Protein AF-0000000080270965 (afdb_homodimer)

Nearest PDB structures (foldseek):
  6bhw-assembly2_H  TM=9.320E-01  e=2.238E-10  Bacillus subtilis subsp. subtilis str. 168
  3a5u-assembly1_A-2  TM=8.706E-01  e=1.092E-09  Mycolicibacterium smegmatis MC2 155
  3afp-assembly1_B-2  TM=8.716E-01  e=1.886E-09  Mycobacterium leprae TN
  3afp-assembly1_A-2  TM=8.438E-01  e=2.766E-09  Mycobacterium leprae TN
  4dam-assembly3_L  TM=7.755E-01  e=2.413E-05  Streptomyces coelicolor

pLDDT: mean 77.51, std 28.4, range [23.55, 98.88]

Organism: NCBI:txid1552

InterPro domains:
  IPR000424 Primosome PriB/single-strand DNA-binding [PF00436] (1-101)
  IPR000424 Primosome PriB/single-strand DNA-binding [PS50935] (1-102)
  IPR000424 Primosome PriB/single-strand DNA-binding [cd04496] (4-101)
  IPR011344 Single-stranded DNA-binding protein [MF_00984] (1-105)
  IPR011344 Single-stranded DNA-binding protein [PIRSF002070] (1-113)
  IPR011344 Single-stranded DNA-binding protein [PTHR10302] (1-109)
  IPR011344 Single-stranded DNA-binding protein [TIGR00621] (1-119)
  IPR012340 Nucleic acid-binding, OB-fold [G3DSA:2.40.50.140] (1-117)
  IPR012340 Nucleic acid-binding, OB-fold [SSF50249] (1-141)

Structure (mmCIF, N/CA/C/O backbone):
data_AF-0000000080270965-model_v1
#
loop_
_entity.id
_entity.type
_entity.pdbx_description
1 polymer 'Single-stranded DNA-binding protein'
#
loop_
_atom_site.group_PDB
_atom_site.id
_atom_site.type_symbol
_atom_site.label_atom_id
_atom_site.label_alt_id
_atom_site.label_comp_id
_atom_site.label_asym_id
_atom_site.label_entity_id
_atom_site.label_seq_id
_atom_site.pdbx_PDB_ins_code
_atom_site.Cartn_x
_atom_site.Cartn_y
_atom_site.Cartn_z
_atom_site.occupancy
_atom_site.B_iso_or_equiv
_atom_site.auth_seq_id
_atom_site.auth_comp_id
_atom_site.auth_asym_id
_atom_site.auth_atom_id
_atom_site.pdbx_PDB_model_num
ATOM 1 N N . MET A 1 1 ? -7.953 -9.461 5.918 1 95.5 1 MET A N 1
ATOM 2 C CA . MET A 1 1 ? -6.91 -8.742 6.652 1 95.5 1 MET A CA 1
ATOM 3 C C . MET A 1 1 ? -6.215 -7.727 5.754 1 95.5 1 MET A C 1
ATOM 5 O O . MET A 1 1 ? -5.746 -8.07 4.668 1 95.5 1 MET A O 1
ATOM 9 N N . ASN A 1 2 ? -6.148 -6.504 6.137 1 98.25 2 ASN A N 1
ATOM 10 C CA . ASN A 1 2 ? -5.496 -5.359 5.5 1 98.25 2 ASN A CA 1
ATOM 11 C C . ASN A 1 2 ? -4.961 -4.375 6.535 1 98.25 2 ASN A C 1
ATOM 13 O O . ASN A 1 2 ? -5.715 -3.562 7.074 1 98.25 2 ASN A O 1
ATOM 17 N N . LYS A 1 3 ? -3.639 -4.492 6.746 1 98.56 3 LYS A N 1
ATOM 18 C CA . LYS A 1 3 ? -3.012 -3.617 7.734 1 98.56 3 LYS A CA 1
ATOM 19 C C . LYS A 1 3 ? -1.696 -3.049 7.211 1 98.56 3 LYS A C 1
ATOM 21 O O . LYS A 1 3 ? -0.93 -3.754 6.551 1 98.56 3 LYS A O 1
ATOM 26 N N . VAL A 1 4 ? -1.498 -1.778 7.551 1 98.81 4 VAL A N 1
ATOM 27 C CA . VAL A 1 4 ? -0.241 -1.128 7.195 1 98.81 4 VAL A CA 1
ATOM 28 C C . VAL A 1 4 ? 0.22 -0.234 8.344 1 98.81 4 VAL A C 1
ATOM 30 O O . VAL A 1 4 ? -0.598 0.412 9.008 1 98.81 4 VAL A O 1
ATOM 33 N N . ALA A 1 5 ? 1.474 -0.211 8.586 1 98.88 5 ALA A N 1
ATOM 34 C CA . ALA A 1 5 ? 2.135 0.669 9.547 1 98.88 5 ALA A CA 1
ATOM 35 C C . ALA A 1 5 ? 3.344 1.357 8.922 1 98.88 5 ALA A C 1
ATOM 37 O O . ALA A 1 5 ? 4.262 0.692 8.438 1 98.88 5 ALA A O 1
ATOM 38 N N . LEU A 1 6 ? 3.311 2.65 8.977 1 98.81 6 LEU A N 1
ATOM 39 C CA . LEU A 1 6 ? 4.34 3.432 8.297 1 98.81 6 LEU A CA 1
ATOM 40 C C . LEU A 1 6 ? 4.871 4.535 9.203 1 98.81 6 LEU A C 1
ATOM 42 O O . LEU A 1 6 ? 4.125 5.102 10.008 1 98.81 6 LEU A O 1
ATOM 46 N N . VAL A 1 7 ? 6.098 4.816 9.047 1 98.75 7 VAL A N 1
ATOM 47 C CA . VAL A 1 7 ? 6.699 6.039 9.578 1 98.75 7 VAL A CA 1
ATOM 48 C C . VAL A 1 7 ? 7.406 6.793 8.453 1 98.75 7 VAL A C 1
ATOM 50 O O . VAL A 1 7 ? 8.188 6.207 7.699 1 98.75 7 VAL A O 1
ATOM 53 N N . GLY A 1 8 ? 7.082 8.008 8.289 1 98.62 8 GLY A N 1
ATOM 54 C CA . GLY A 1 8 ? 7.684 8.836 7.254 1 98.62 8 GLY A CA 1
ATOM 55 C C . GLY A 1 8 ? 7.547 10.328 7.527 1 98.62 8 GLY A C 1
ATOM 56 O O . GLY A 1 8 ? 7.121 10.727 8.617 1 98.62 8 GLY A O 1
ATOM 57 N N . ARG A 1 9 ? 7.984 11.109 6.586 1 98.31 9 ARG A N 1
ATOM 58 C CA . ARG A 1 9 ? 7.918 12.562 6.691 1 98.31 9 ARG A CA 1
ATOM 59 C C . ARG A 1 9 ? 7.023 13.148 5.605 1 98.31 9 ARG A C 1
ATOM 61 O O . ARG A 1 9 ? 7.074 12.719 4.449 1 98.31 9 ARG A O 1
ATOM 68 N N . LEU A 1 10 ? 6.281 14.141 6.02 1 98.69 10 LEU A N 1
ATOM 69 C CA . LEU A 1 10 ? 5.43 14.812 5.039 1 98.69 10 LEU A CA 1
ATOM 70 C C . LEU A 1 10 ? 6.266 15.484 3.961 1 98.69 10 LEU A C 1
ATOM 72 O O . LEU A 1 10 ? 7.25 16.172 4.266 1 98.69 10 LEU A O 1
ATOM 76 N N . THR A 1 11 ? 5.875 15.336 2.699 1 98.62 11 THR A N 1
ATOM 77 C CA . THR A 1 11 ? 6.609 15.93 1.59 1 98.62 11 THR A CA 1
ATOM 78 C C . THR A 1 11 ? 6.125 17.344 1.318 1 98.62 11 THR A C 1
ATOM 80 O O . THR A 1 11 ? 6.801 18.125 0.641 1 98.62 11 THR A O 1
ATOM 83 N N . LYS A 1 12 ? 4.969 17.688 1.729 1 98.62 12 LYS A N 1
ATOM 84 C CA . LYS A 1 12 ? 4.312 18.984 1.643 1 98.62 12 LYS A CA 1
ATOM 85 C C . LYS A 1 12 ? 3.383 19.219 2.83 1 98.62 12 LYS A C 1
ATOM 87 O O . LYS A 1 12 ? 3.125 18.297 3.607 1 98.62 12 LYS A O 1
ATOM 92 N N . ASP A 1 13 ? 3.014 20.422 2.873 1 98.75 13 ASP A N 1
ATOM 93 C CA . ASP A 1 13 ? 2.016 20.703 3.9 1 98.75 13 ASP A CA 1
ATOM 94 C C . ASP A 1 13 ? 0.729 19.922 3.645 1 98.75 13 ASP A C 1
ATOM 96 O O . ASP A 1 13 ? 0.302 19.781 2.498 1 98.75 13 ASP A O 1
ATOM 100 N N . PRO A 1 14 ? 0.079 19.5 4.734 1 98.75 14 PRO A N 1
ATOM 101 C CA . PRO A 1 14 ? -1.169 18.766 4.562 1 98.75 14 PRO A CA 1
ATOM 102 C C . PRO A 1 14 ? -2.32 19.641 4.074 1 98.75 14 PRO A C 1
ATOM 104 O O . PRO A 1 14 ? -2.346 20.844 4.355 1 98.75 14 PRO A O 1
ATOM 107 N N . GLU A 1 15 ? -3.213 19 3.371 1 98.81 15 GLU A N 1
ATOM 108 C CA . GLU A 1 15 ? -4.371 19.703 2.83 1 98.81 15 GLU A CA 1
ATOM 109 C C . GLU A 1 15 ? -5.656 19.266 3.523 1 98.81 15 GLU A C 1
ATOM 111 O O . GLU A 1 15 ? -6.043 18.094 3.453 1 98.81 15 GLU A O 1
ATOM 116 N N . LEU A 1 16 ? -6.32 20.266 4.098 1 98.62 16 LEU A N 1
ATOM 117 C CA . LEU A 1 16 ? -7.57 20 4.797 1 98.62 16 LEU A CA 1
ATOM 118 C C . LEU A 1 16 ? -8.766 20.453 3.971 1 98.62 16 LEU A C 1
ATOM 120 O O . LEU A 1 16 ? -8.766 21.562 3.424 1 98.62 16 LEU A O 1
ATOM 124 N N . ARG A 1 17 ? -9.672 19.578 3.848 1 98.25 17 ARG A N 1
ATOM 125 C CA . ARG A 1 17 ? -10.945 19.906 3.211 1 98.25 17 ARG A CA 1
ATOM 126 C C . ARG A 1 17 ? -12.117 19.359 4.023 1 98.25 17 ARG A C 1
ATOM 128 O O . ARG A 1 17 ? -11.92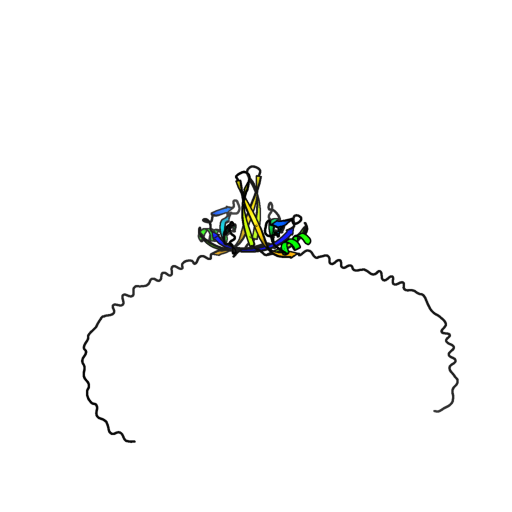2 18.562 4.949 1 98.25 17 ARG A O 1
ATOM 135 N N . PHE A 1 18 ? -13.273 19.906 3.672 1 97 18 PHE A N 1
ATOM 136 C CA . PHE A 1 18 ? -14.492 19.406 4.297 1 97 18 PHE A CA 1
ATOM 137 C C . PHE A 1 18 ? -15.445 18.828 3.254 1 97 18 PHE A C 1
ATOM 139 O O . PHE A 1 18 ? -15.75 19.5 2.258 1 97 18 PHE A O 1
ATOM 146 N N . ALA A 1 19 ? -15.773 17.547 3.4 1 93.81 19 ALA A N 1
ATOM 147 C CA . ALA A 1 19 ? -16.672 16.891 2.455 1 93.81 19 ALA A CA 1
ATOM 148 C C . ALA A 1 19 ? -18.016 17.625 2.365 1 93.81 19 ALA A C 1
ATOM 150 O O . ALA A 1 19 ? -18.562 18.062 3.383 1 93.81 19 ALA A O 1
ATOM 151 N N . GLN A 1 20 ? -18.484 17.672 1.14 1 88.44 20 GLN A N 1
ATOM 152 C CA . GLN A 1 20 ? -19.75 18.344 0.907 1 88.44 20 GLN A CA 1
ATOM 153 C C . GLN A 1 20 ? -20.922 17.547 1.478 1 88.44 20 GLN A C 1
ATOM 155 O O . GLN A 1 20 ? -20.938 16.312 1.374 1 88.44 20 GLN A O 1
ATOM 160 N N . GLY A 1 21 ? -21.812 18.094 2.162 1 88.31 21 GLY A N 1
ATOM 161 C CA . GLY A 1 21 ? -23.016 17.453 2.67 1 88.31 21 GLY A CA 1
ATOM 162 C C . GLY A 1 21 ? -22.906 17.047 4.129 1 88.31 21 GLY A C 1
ATOM 163 O O . GLY A 1 21 ? -23.766 17.391 4.941 1 88.31 21 GLY A O 1
ATOM 164 N N . THR A 1 22 ? -21.766 16.312 4.43 1 89.06 22 THR A N 1
ATOM 165 C CA . THR A 1 22 ? -21.625 15.781 5.777 1 89.06 22 THR A CA 1
ATOM 166 C C . THR A 1 22 ? -20.812 16.734 6.656 1 89.06 22 THR A C 1
ATOM 168 O O . THR A 1 22 ? -20.891 16.656 7.887 1 89.06 22 THR A O 1
ATOM 171 N N . GLY A 1 23 ? -19.969 17.5 5.957 1 93.62 23 GLY A N 1
ATOM 172 C CA . GLY A 1 23 ? -19.094 18.375 6.719 1 93.62 23 GLY A CA 1
ATOM 173 C C . GLY A 1 23 ? -17.906 17.641 7.344 1 93.62 23 GLY A C 1
ATOM 174 O O . GLY A 1 23 ? -17.234 18.172 8.219 1 93.62 23 GLY A O 1
ATOM 175 N N . THR A 1 24 ? -17.719 16.453 6.945 1 96.81 24 THR A N 1
ATOM 176 C CA . THR A 1 24 ? -16.641 15.633 7.492 1 96.81 24 THR A CA 1
ATOM 177 C C . THR A 1 24 ? -15.289 16.172 7.059 1 96.81 24 THR A C 1
ATOM 179 O O . THR A 1 24 ? -15.078 16.469 5.879 1 96.81 24 THR A O 1
ATOM 182 N N . ALA A 1 25 ? -14.414 16.344 8.039 1 98.44 25 ALA A N 1
ATOM 183 C CA . ALA A 1 25 ? -13.062 16.812 7.734 1 98.44 25 ALA A CA 1
ATOM 184 C C . ALA A 1 25 ? -12.242 15.719 7.062 1 98.44 25 ALA A C 1
ATOM 186 O O . ALA A 1 25 ? -12.281 14.555 7.484 1 98.44 25 ALA A O 1
ATOM 187 N N . VAL A 1 26 ? -11.547 16.047 6.031 1 98.5 26 VAL A N 1
ATOM 188 C CA . VAL A 1 26 ? -10.641 15.148 5.316 1 98.5 26 VAL A CA 1
ATOM 189 C C . VAL A 1 26 ? -9.289 15.836 5.125 1 98.5 26 VAL A C 1
ATOM 191 O O . VAL A 1 26 ? -9.211 16.922 4.535 1 98.5 26 VAL A O 1
ATOM 194 N N . CYS A 1 27 ? -8.211 15.195 5.547 1 98.88 27 CYS A N 1
ATOM 195 C CA . CYS A 1 27 ? -6.859 15.719 5.363 1 98.88 27 CYS A CA 1
ATOM 196 C C . CYS A 1 27 ? -6.023 14.781 4.5 1 98.88 27 CYS A C 1
ATOM 198 O O . CYS A 1 27 ? -5.969 13.578 4.754 1 98.88 27 CYS A O 1
ATOM 200 N N . LYS A 1 28 ? -5.434 15.266 3.49 1 98.88 28 LYS A N 1
ATOM 201 C CA . LYS A 1 28 ? -4.594 14.477 2.594 1 98.88 28 LYS A CA 1
ATOM 202 C C . LYS A 1 28 ? -3.158 14.992 2.588 1 98.88 28 LYS A C 1
ATOM 204 O O . LYS A 1 28 ? -2.93 16.203 2.615 1 98.88 28 LYS A O 1
ATOM 209 N N . PHE A 1 29 ? -2.227 14.07 2.537 1 98.81 29 PHE A N 1
ATOM 210 C CA . PHE A 1 29 ? -0.807 14.383 2.418 1 98.81 29 PHE A CA 1
ATOM 211 C C . PHE A 1 29 ? -0.026 13.172 1.925 1 98.81 29 PHE A C 1
ATOM 213 O O . PHE A 1 29 ? -0.568 12.07 1.848 1 98.81 29 PHE A O 1
ATOM 220 N N . THR A 1 30 ? 1.172 13.445 1.562 1 98.81 30 THR A N 1
ATOM 221 C CA . THR A 1 30 ? 2.08 12.391 1.123 1 98.81 30 THR A CA 1
ATOM 222 C C . THR A 1 30 ? 3.273 12.273 2.068 1 98.81 30 THR A C 1
ATOM 224 O O . THR A 1 30 ? 3.832 13.289 2.496 1 98.81 30 THR A O 1
ATOM 227 N N . ILE A 1 31 ? 3.613 11.117 2.391 1 98.75 31 ILE A N 1
ATOM 228 C CA . ILE A 1 31 ? 4.793 10.922 3.229 1 98.75 31 ILE A CA 1
ATOM 229 C C . ILE A 1 31 ? 5.883 10.211 2.432 1 98.75 31 ILE A C 1
ATOM 231 O O . ILE A 1 31 ? 5.586 9.367 1.58 1 98.75 31 ILE A O 1
ATOM 235 N N . ALA A 1 32 ? 7.062 10.594 2.748 1 98.56 32 ALA A N 1
ATOM 236 C CA . ALA A 1 32 ? 8.25 9.875 2.305 1 98.56 32 ALA A CA 1
ATOM 237 C C . ALA A 1 32 ? 8.672 8.828 3.334 1 98.56 32 ALA A C 1
ATOM 239 O O . ALA A 1 32 ? 9.039 9.164 4.461 1 98.56 32 ALA A O 1
ATOM 240 N N . VAL A 1 33 ? 8.609 7.574 2.986 1 98.31 33 VAL A N 1
ATOM 241 C CA . VAL A 1 33 ? 9.008 6.473 3.852 1 98.31 33 VAL A CA 1
ATOM 242 C C . VAL A 1 33 ? 10.328 5.887 3.363 1 98.31 33 VAL A C 1
ATOM 244 O O . VAL A 1 33 ? 10.391 5.301 2.277 1 98.31 33 VAL A O 1
ATOM 247 N N . ASN A 1 34 ? 11.297 5.977 4.195 1 95.88 34 ASN A N 1
ATOM 248 C CA . ASN A 1 34 ? 12.625 5.523 3.793 1 95.88 34 ASN A CA 1
ATOM 249 C C . ASN A 1 34 ? 12.68 4.004 3.664 1 95.88 34 ASN A C 1
ATOM 251 O O . ASN A 1 34 ? 12.102 3.283 4.48 1 95.88 34 ASN A O 1
ATOM 255 N N . ARG A 1 35 ? 13.445 3.6 2.637 1 92.44 35 ARG A N 1
ATOM 256 C CA . ARG A 1 35 ? 13.664 2.166 2.469 1 92.44 35 ARG A CA 1
ATOM 257 C C . ARG A 1 35 ? 14.859 1.695 3.285 1 92.44 35 ARG A C 1
ATOM 259 O O . ARG A 1 35 ? 15.859 2.412 3.408 1 92.44 35 ARG A O 1
ATOM 266 N N . ARG A 1 36 ? 14.695 0.493 3.748 1 83.94 36 ARG A N 1
ATOM 26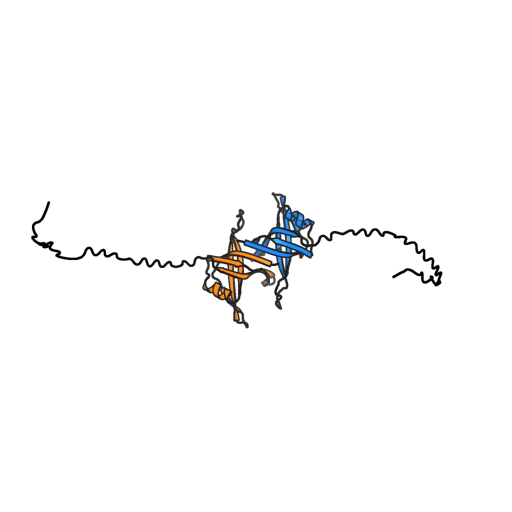7 C CA . ARG A 1 36 ? 15.773 -0.043 4.578 1 83.94 36 ARG A CA 1
ATOM 268 C C . ARG A 1 36 ? 17 -0.366 3.74 1 83.94 36 ARG A C 1
ATOM 270 O O . ARG A 1 36 ? 18.141 -0.167 4.188 1 83.94 36 ARG A O 1
ATOM 277 N N . PHE A 1 37 ? 16.781 -0.974 2.615 1 78.69 37 PHE A N 1
ATOM 278 C CA . PHE A 1 37 ? 17.891 -1.358 1.758 1 78.69 37 PHE A CA 1
ATOM 279 C C . PHE A 1 37 ? 17.953 -0.474 0.518 1 78.69 37 PHE A C 1
ATOM 281 O O . PHE A 1 37 ? 16.953 -0.334 -0.198 1 78.69 37 PHE A O 1
ATOM 288 N N . LYS A 1 38 ? 19 0.34 0.485 1 72.62 38 LYS A N 1
ATOM 289 C CA . LYS A 1 38 ? 19.234 1.207 -0.667 1 72.62 38 LYS A CA 1
ATOM 290 C C . LYS A 1 38 ? 19.938 0.454 -1.793 1 72.62 38 LYS A C 1
ATOM 292 O O . LYS A 1 38 ? 20.906 -0.265 -1.553 1 72.62 38 LYS A O 1
ATOM 297 N N . LYS A 1 39 ? 19.141 0.19 -2.775 1 72.19 39 LYS A N 1
ATOM 298 C CA . LYS A 1 39 ? 19.781 -0.404 -3.943 1 72.1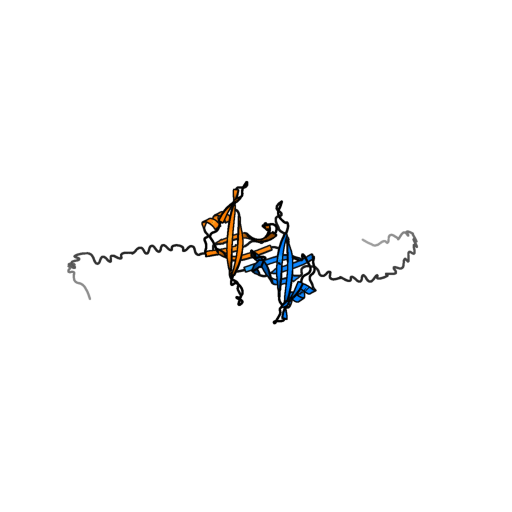9 39 LYS A CA 1
ATOM 299 C C . LYS A 1 39 ? 20.156 0.664 -4.969 1 72.19 39 LYS A C 1
ATOM 301 O O . LYS A 1 39 ? 19.469 1.672 -5.105 1 72.19 39 LYS A O 1
ATOM 306 N N . GLU A 1 40 ? 21.312 0.422 -5.523 1 74 40 GLU A N 1
ATOM 307 C CA . GLU A 1 40 ? 21.75 1.36 -6.551 1 74 40 GLU A CA 1
ATOM 308 C C . GLU A 1 40 ? 20.703 1.523 -7.645 1 74 40 GLU A C 1
ATOM 310 O O . GLU A 1 40 ? 20.125 0.54 -8.102 1 74 40 GLU A O 1
ATOM 315 N N . GLY A 1 41 ? 20.312 2.713 -8.008 1 73.62 41 GLY A N 1
ATOM 316 C CA . GLY A 1 41 ? 19.406 2.99 -9.109 1 73.62 41 GLY A CA 1
ATOM 317 C C . GLY A 1 41 ? 17.938 3.033 -8.695 1 73.62 41 GLY A C 1
ATOM 318 O O . GLY A 1 41 ? 17.062 3.301 -9.516 1 73.62 41 GLY A O 1
ATOM 319 N N . GLN A 1 42 ? 17.797 2.633 -7.387 1 77.25 42 GLN A N 1
ATOM 320 C CA . GLN A 1 42 ? 16.422 2.668 -6.902 1 77.25 42 GLN A CA 1
ATOM 321 C C . GLN A 1 42 ? 16.188 3.854 -5.969 1 77.25 42 GLN A C 1
ATOM 323 O O . GLN A 1 42 ? 17.141 4.359 -5.363 1 77.25 42 GLN A O 1
ATOM 328 N N . PRO A 1 43 ? 15 4.258 -6.02 1 80.94 43 PRO A N 1
ATOM 329 C CA . PRO A 1 43 ? 14.703 5.359 -5.102 1 80.94 43 PRO A CA 1
ATOM 330 C C . PRO A 1 43 ? 14.992 5.004 -3.643 1 80.94 43 PRO A C 1
ATOM 332 O O . PRO A 1 43 ? 14.875 3.84 -3.252 1 80.94 43 PRO A O 1
ATOM 335 N N . ASP A 1 44 ? 15.297 6.062 -2.873 1 90.31 44 ASP A N 1
ATOM 336 C CA . ASP A 1 44 ? 15.648 5.883 -1.469 1 90.31 44 ASP A CA 1
ATOM 337 C C . ASP A 1 44 ? 14.406 5.898 -0.58 1 90.31 44 ASP A C 1
ATOM 339 O O . ASP A 1 44 ? 14.477 5.527 0.593 1 90.31 44 ASP A O 1
ATOM 343 N N . ALA A 1 45 ? 13.266 6.34 -1.115 1 95.94 45 ALA A N 1
ATOM 344 C CA . ALA A 1 45 ? 12.039 6.449 -0.332 1 95.94 45 ALA A CA 1
ATOM 345 C C . ALA A 1 45 ? 10.82 6.105 -1.178 1 95.94 45 ALA A C 1
ATOM 347 O O . ALA A 1 45 ? 10.844 6.234 -2.404 1 95.94 45 ALA A O 1
ATOM 348 N N . ASP A 1 46 ? 9.852 5.625 -0.476 1 96.94 46 ASP A N 1
ATOM 349 C CA . ASP A 1 46 ? 8.539 5.449 -1.094 1 96.94 46 ASP A CA 1
ATOM 350 C C . ASP A 1 46 ? 7.598 6.586 -0.705 1 96.94 46 ASP A C 1
ATOM 352 O O . ASP A 1 46 ? 7.473 6.922 0.475 1 96.94 46 ASP A O 1
ATOM 356 N N . PHE A 1 47 ? 6.945 7.121 -1.695 1 97.38 47 PHE A N 1
ATOM 357 C CA . PHE A 1 47 ? 6.016 8.227 -1.476 1 97.38 47 PHE A CA 1
ATOM 358 C C . PHE A 1 47 ? 4.574 7.727 -1.476 1 97.38 47 PHE A C 1
ATOM 360 O O . PHE A 1 47 ? 4.062 7.285 -2.508 1 97.38 47 PHE A O 1
ATOM 367 N N . LEU A 1 48 ? 3.975 7.906 -0.348 1 98.5 48 LEU A N 1
ATOM 368 C CA . LEU A 1 48 ? 2.666 7.285 -0.159 1 98.5 48 LEU A CA 1
ATOM 369 C C . LEU A 1 48 ? 1.625 8.328 0.239 1 98.5 48 LEU A C 1
ATOM 371 O O . LEU A 1 48 ? 1.767 8.992 1.268 1 98.5 48 LEU A O 1
ATOM 375 N N . PRO A 1 49 ? 0.575 8.469 -0.577 1 98.69 49 PRO A N 1
ATOM 376 C CA . PRO A 1 49 ? -0.536 9.336 -0.177 1 98.69 49 PRO A CA 1
ATOM 377 C C . PRO A 1 49 ? -1.316 8.781 1.013 1 98.69 49 PRO A C 1
ATOM 379 O O . PRO A 1 49 ? -1.608 7.586 1.061 1 98.69 49 PRO A O 1
ATOM 382 N N . VAL A 1 50 ? -1.646 9.641 1.9 1 98.88 50 VAL A N 1
ATOM 383 C CA . VAL A 1 50 ? -2.391 9.273 3.1 1 98.88 50 VAL A CA 1
ATOM 384 C C . VAL A 1 50 ? -3.652 10.125 3.209 1 98.88 50 VAL A C 1
ATOM 386 O O . VAL A 1 50 ? -3.617 11.336 2.957 1 98.88 50 VAL A O 1
ATOM 389 N N . THR A 1 51 ? -4.738 9.516 3.582 1 98.62 51 THR A N 1
ATOM 390 C CA . THR A 1 51 ? -5.988 10.219 3.865 1 98.62 51 THR A CA 1
ATOM 391 C C . THR A 1 51 ? -6.414 10 5.316 1 98.62 51 THR A C 1
ATOM 393 O O . THR A 1 51 ? -6.457 8.859 5.793 1 98.62 51 THR A O 1
ATOM 396 N N . VAL A 1 52 ? -6.703 11.047 5.969 1 98.75 52 VAL A N 1
ATOM 397 C CA . VAL A 1 52 ? -7.148 11.047 7.359 1 98.75 52 VAL A CA 1
ATOM 398 C C . VAL A 1 52 ? -8.516 11.711 7.469 1 98.75 52 VAL A C 1
ATOM 400 O O . VAL A 1 52 ? -8.766 12.734 6.828 1 98.75 52 VAL A O 1
ATOM 403 N N . PHE A 1 53 ? -9.344 11.148 8.359 1 97.88 53 PHE A N 1
ATOM 404 C CA . PHE A 1 53 ? -10.703 11.672 8.453 1 97.88 53 PHE A CA 1
ATOM 405 C C . PHE A 1 53 ? -10.977 12.219 9.852 1 97.88 53 PHE A C 1
ATOM 407 O O . PHE A 1 53 ? -10.234 11.93 10.789 1 97.88 53 PHE A O 1
ATOM 414 N N . ASN A 1 54 ? -11.992 13.039 9.906 1 97.62 54 ASN A N 1
ATOM 415 C CA . ASN A 1 54 ? -12.617 13.469 11.148 1 97.62 54 ASN A CA 1
ATOM 416 C C . ASN A 1 54 ? -11.648 14.266 12.016 1 97.62 54 ASN A C 1
ATOM 418 O O . ASN A 1 54 ? -10.875 15.078 11.508 1 97.62 54 ASN A O 1
ATOM 422 N N . LYS A 1 55 ? -11.766 14.18 13.273 1 97.81 55 LYS A N 1
ATOM 423 C CA . LYS A 1 55 ? -10.992 15 14.211 1 97.81 55 LYS A CA 1
ATOM 424 C C . LYS A 1 55 ? -9.5 14.844 13.969 1 97.81 55 LYS A C 1
ATOM 426 O O . LYS A 1 55 ? -8.742 15.812 14.086 1 97.81 55 LYS A O 1
ATOM 431 N N . GLN A 1 56 ? -9.094 13.719 13.695 1 98.25 56 GLN A N 1
ATOM 432 C CA . GLN A 1 56 ? -7.68 13.477 13.43 1 98.25 56 GLN A CA 1
ATOM 433 C C . GLN A 1 56 ? -7.215 14.242 12.195 1 98.25 56 GLN A C 1
ATOM 435 O O . GLN A 1 56 ? -6.059 14.664 12.117 1 98.25 56 GLN A O 1
ATOM 440 N N . ALA A 1 57 ? -8.133 14.328 11.234 1 98.81 57 ALA A N 1
ATOM 441 C CA . ALA A 1 57 ? -7.816 15.117 10.047 1 98.81 57 ALA A CA 1
ATOM 442 C C . ALA A 1 57 ? -7.508 16.562 10.422 1 98.81 57 ALA A C 1
ATOM 444 O O . ALA A 1 57 ? -6.512 17.141 9.961 1 98.81 57 ALA A O 1
ATOM 445 N N . GLU A 1 58 ? -8.305 17.094 11.203 1 98.56 58 GLU A N 1
ATOM 446 C CA . GLU A 1 58 ? -8.109 18.469 11.664 1 98.56 58 GLU A CA 1
ATOM 447 C C . GLU A 1 58 ? -6.812 18.609 12.461 1 98.56 58 GLU A C 1
ATOM 449 O O . GLU A 1 58 ? -6.051 19.562 12.25 1 98.56 58 GLU A O 1
ATOM 454 N N . ALA A 1 59 ? -6.652 17.734 13.359 1 98 59 ALA A N 1
ATOM 455 C CA . ALA A 1 59 ? -5.438 17.75 14.172 1 98 59 ALA A CA 1
ATOM 456 C C . ALA A 1 59 ? -4.191 17.672 13.289 1 98 59 ALA A C 1
ATOM 458 O O . ALA A 1 59 ? -3.23 18.406 13.508 1 98 59 ALA A O 1
ATOM 459 N N . THR A 1 60 ? -4.211 16.781 12.344 1 98.38 60 THR A N 1
ATOM 460 C CA . THR A 1 60 ? -3.07 16.609 11.453 1 98.38 60 THR A CA 1
ATOM 461 C C . THR A 1 60 ? -2.77 17.906 10.703 1 98.38 60 THR A C 1
ATOM 463 O O . THR A 1 60 ? -1.616 18.344 10.633 1 98.38 60 THR A O 1
ATOM 466 N N . ALA A 1 61 ? -3.773 18.484 10.18 1 98.25 61 ALA A N 1
ATOM 467 C CA . ALA A 1 61 ? -3.609 19.719 9.438 1 98.25 61 ALA A CA 1
ATOM 468 C C . ALA A 1 61 ? -3.08 20.844 10.336 1 98.25 61 ALA A C 1
ATOM 470 O O . ALA A 1 61 ? -2.332 21.703 9.883 1 98.25 61 ALA A O 1
ATOM 471 N N . ASN A 1 62 ? -3.404 20.812 11.562 1 97.31 62 ASN A N 1
ATOM 472 C CA . ASN A 1 62 ? -3.047 21.875 12.492 1 97.31 62 ASN A CA 1
ATOM 473 C C . ASN A 1 62 ? -1.625 21.703 13.023 1 97.31 62 ASN A C 1
ATOM 475 O O . ASN A 1 62 ? -0.928 22.688 13.273 1 97.31 62 ASN A O 1
ATOM 479 N N . TYR A 1 63 ? -1.258 20.484 13.102 1 96.69 63 TYR A N 1
ATOM 480 C CA . TYR A 1 63 ? -0.035 20.266 13.867 1 96.69 63 TYR A CA 1
ATOM 481 C C . TYR A 1 63 ? 1.107 19.828 12.961 1 96.69 63 TYR A C 1
ATOM 483 O O . TYR A 1 63 ? 2.273 19.875 13.359 1 96.69 63 TYR A O 1
ATOM 491 N N . MET A 1 64 ? 0.788 19.359 11.797 1 97.56 64 MET A N 1
ATOM 492 C CA . MET A 1 64 ? 1.838 18.844 10.93 1 97.56 64 MET A CA 1
ATOM 493 C C . MET A 1 64 ? 2.135 19.812 9.789 1 97.56 64 MET A C 1
ATOM 495 O O . MET A 1 64 ? 1.264 20.594 9.383 1 97.56 64 MET A O 1
ATOM 499 N N . ARG A 1 65 ? 3.354 19.781 9.398 1 98 65 ARG A N 1
ATOM 500 C CA . ARG A 1 65 ? 3.844 20.562 8.273 1 98 65 ARG A CA 1
ATOM 501 C C . ARG A 1 65 ? 4.828 19.766 7.426 1 98 65 ARG A C 1
ATOM 503 O O . ARG A 1 65 ? 5.266 18.688 7.832 1 98 65 ARG A O 1
ATOM 510 N N . LYS A 1 66 ? 5.113 20.344 6.273 1 98.25 66 LYS A N 1
ATOM 511 C CA . LYS A 1 66 ? 6.172 19.734 5.473 1 98.25 66 LYS A CA 1
ATOM 512 C C . LYS A 1 66 ? 7.383 19.391 6.336 1 98.25 66 LYS A C 1
ATOM 514 O O . LYS A 1 66 ? 7.82 20.203 7.152 1 98.25 66 LYS A O 1
ATOM 519 N N . GLY A 1 67 ? 7.789 18.156 6.121 1 97.88 67 GLY A N 1
ATOM 520 C CA . GLY A 1 67 ? 8.992 17.766 6.84 1 97.88 67 GLY A CA 1
ATOM 521 C C . GLY A 1 67 ? 8.695 17.109 8.172 1 97.88 67 GLY A C 1
ATOM 522 O O . GLY A 1 67 ? 9.578 16.469 8.766 1 97.88 67 GLY A O 1
ATOM 523 N N . SER A 1 68 ? 7.469 17.281 8.727 1 97.62 68 SER A N 1
ATOM 524 C CA . SER A 1 68 ? 7.102 16.656 9.992 1 97.62 68 SER A CA 1
ATOM 525 C C . SER A 1 68 ? 7.148 15.133 9.891 1 97.62 68 SER A C 1
ATOM 527 O O . SER A 1 68 ? 6.746 14.562 8.875 1 97.62 68 SER A O 1
ATOM 529 N N . GLN A 1 69 ? 7.633 14.516 10.984 1 98.44 69 GLN A N 1
ATOM 530 C CA . GLN A 1 69 ? 7.625 13.055 11.055 1 98.44 69 GLN A CA 1
ATOM 531 C C . GLN A 1 69 ? 6.305 12.539 11.617 1 98.44 69 GLN A C 1
ATOM 533 O O . GLN A 1 69 ? 5.773 13.094 12.578 1 98.44 69 GLN A O 1
ATOM 538 N N . VAL A 1 70 ? 5.828 11.469 11.055 1 98.62 70 VAL A N 1
ATOM 539 C CA . VAL A 1 70 ? 4.527 10.953 11.461 1 98.62 70 VAL A CA 1
ATOM 540 C C . VAL A 1 70 ? 4.547 9.422 11.43 1 98.62 70 VAL A C 1
ATOM 542 O O . VAL A 1 70 ? 5.215 8.82 10.594 1 98.62 70 VAL A O 1
ATOM 545 N N . ALA A 1 71 ? 3.863 8.844 12.352 1 98.88 71 ALA A N 1
ATOM 546 C CA . ALA A 1 71 ? 3.551 7.418 12.336 1 98.88 71 ALA A CA 1
ATOM 547 C C . ALA A 1 71 ? 2.09 7.18 11.969 1 98.88 71 ALA A C 1
ATOM 549 O O . ALA A 1 71 ? 1.189 7.797 12.547 1 98.88 71 ALA A O 1
ATOM 550 N N . ILE A 1 72 ? 1.855 6.309 11.016 1 98.81 72 ILE A N 1
ATOM 551 C CA . ILE A 1 72 ? 0.512 6.043 10.508 1 98.81 72 ILE A CA 1
ATOM 552 C C . ILE A 1 72 ? 0.204 4.551 10.633 1 98.81 72 ILE A C 1
ATOM 554 O O . ILE A 1 72 ? 1.02 3.711 10.25 1 98.81 72 ILE A O 1
ATOM 558 N N . ALA A 1 73 ? -0.864 4.219 11.203 1 98.88 73 ALA A N 1
ATOM 559 C CA . ALA A 1 73 ? -1.473 2.893 11.125 1 98.88 73 ALA A CA 1
ATOM 560 C C . ALA A 1 73 ? -2.818 2.947 10.406 1 98.88 73 ALA A C 1
ATOM 562 O O . ALA A 1 73 ? -3.637 3.832 10.68 1 98.88 73 ALA A O 1
ATOM 563 N N . GLY A 1 74 ? -3.074 2.02 9.469 1 98.62 74 GLY A N 1
ATOM 564 C CA . GLY A 1 74 ? -4.332 2.045 8.734 1 98.62 74 GLY A CA 1
ATOM 565 C C . GLY A 1 74 ? -4.453 0.918 7.727 1 98.62 74 GLY A C 1
ATOM 566 O O . GLY A 1 74 ? -4.062 -0.217 8.008 1 98.62 74 GLY A O 1
ATOM 567 N N . THR A 1 75 ? -5.109 1.173 6.594 1 97.88 75 THR A N 1
ATOM 568 C CA . THR A 1 75 ? -5.375 0.198 5.539 1 97.88 75 THR A CA 1
ATOM 569 C C . THR A 1 75 ? -4.945 0.741 4.18 1 97.88 75 THR A C 1
ATOM 571 O O . THR A 1 75 ? -4.938 1.954 3.965 1 97.88 75 THR A O 1
ATOM 574 N N . ILE A 1 76 ? -4.504 -0.173 3.307 1 98.12 76 ILE A N 1
ATOM 575 C CA . ILE A 1 76 ? -4.18 0.193 1.932 1 98.12 76 ILE A CA 1
ATOM 576 C C . ILE A 1 76 ? -5.434 0.098 1.062 1 98.12 76 ILE A C 1
ATOM 578 O O . ILE A 1 76 ? -6.074 -0.953 1.004 1 98.12 76 ILE A O 1
ATOM 582 N N . GLN A 1 77 ? -5.766 1.127 0.437 1 96.38 77 GLN A N 1
ATOM 583 C CA . GLN A 1 77 ? -6.945 1.113 -0.421 1 96.38 77 GLN A CA 1
ATOM 584 C C . GLN A 1 77 ? -6.602 1.563 -1.838 1 96.38 77 GLN A C 1
ATOM 586 O O . GLN A 1 77 ? -5.789 2.471 -2.025 1 96.38 77 GLN A O 1
ATOM 591 N N . THR A 1 78 ? -7.23 0.915 -2.85 1 95.31 78 THR A N 1
ATOM 592 C CA . THR A 1 78 ? -7 1.261 -4.25 1 95.31 78 THR A CA 1
ATOM 593 C C . THR A 1 78 ? -8.273 1.824 -4.883 1 95.31 78 THR A C 1
ATOM 595 O O . THR A 1 78 ? -9.383 1.438 -4.512 1 95.31 78 THR A O 1
ATOM 598 N N . SER A 1 79 ? -8.133 2.809 -5.68 1 91.44 79 SER A N 1
ATOM 599 C CA . SER A 1 79 ? -9.188 3.381 -6.516 1 91.44 79 SER A CA 1
ATOM 600 C C . SER A 1 79 ? -8.68 3.641 -7.93 1 91.44 79 SER A C 1
ATOM 602 O O . SER A 1 79 ? -7.523 3.354 -8.25 1 91.44 79 SER A O 1
ATOM 604 N N . ASN A 1 80 ? -9.57 3.844 -8.828 1 89.44 80 ASN A N 1
ATOM 605 C CA . ASN A 1 80 ? -9.172 4.191 -10.188 1 89.44 80 ASN A CA 1
ATOM 606 C C . ASN A 1 80 ? -10.062 5.281 -10.773 1 89.44 80 ASN A C 1
ATOM 608 O O . ASN A 1 80 ? -11.172 5.516 -10.281 1 89.44 80 ASN A O 1
ATOM 612 N N . TYR A 1 81 ? -9.477 6.02 -11.68 1 87.5 81 TYR A N 1
ATOM 613 C CA . TYR A 1 81 ? -10.234 7.047 -12.391 1 87.5 81 TYR A CA 1
ATOM 614 C C . TYR A 1 81 ? -9.742 7.188 -13.828 1 87.5 81 TYR A C 1
ATOM 616 O O . TYR A 1 81 ? -8.641 6.73 -14.156 1 87.5 81 TYR A O 1
ATOM 624 N N . MET A 1 82 ? -10.594 7.734 -14.641 1 87.62 82 MET A N 1
ATOM 625 C CA . MET A 1 82 ? -10.273 7.918 -16.047 1 87.62 82 MET A CA 1
ATOM 626 C C . MET A 1 82 ? -9.594 9.266 -16.281 1 87.62 82 MET A C 1
ATOM 628 O O . MET A 1 82 ? -10.062 10.297 -15.797 1 87.62 82 MET A O 1
ATOM 632 N N . LYS A 1 83 ? -8.367 9.234 -16.891 1 80.88 83 LYS A N 1
ATOM 633 C CA . LYS A 1 83 ? -7.688 10.445 -17.344 1 80.88 83 LYS A CA 1
ATOM 634 C C . LYS A 1 83 ? -7.426 10.391 -18.859 1 80.88 83 LYS A C 1
ATOM 636 O O . LYS A 1 83 ? -6.609 9.594 -19.312 1 80.88 83 LYS A O 1
ATOM 641 N N . ASP A 1 84 ? -8 11.328 -19.672 1 84.06 84 ASP A N 1
ATOM 642 C CA . ASP A 1 84 ? -7.84 11.367 -21.125 1 84.06 84 ASP A CA 1
ATOM 643 C C .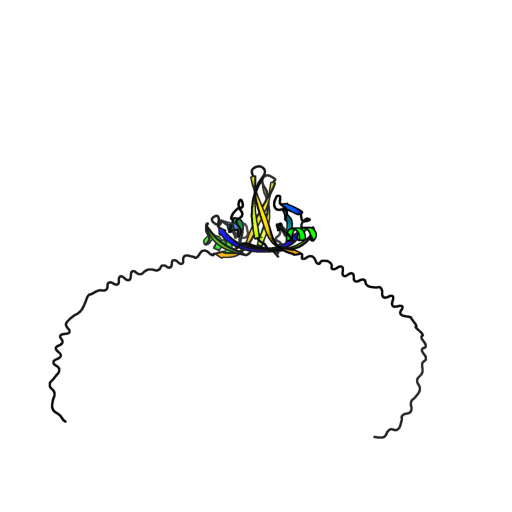 ASP A 1 84 ? -8.055 9.984 -21.75 1 84.06 84 ASP A C 1
ATOM 645 O O . ASP A 1 84 ? -7.234 9.523 -22.531 1 84.06 84 ASP A O 1
ATOM 649 N N . GLU A 1 85 ? -8.984 9.234 -21.141 1 84 85 GLU A N 1
ATOM 650 C CA . GLU A 1 85 ? -9.445 7.941 -21.625 1 84 85 GLU A CA 1
ATOM 651 C C . GLU A 1 85 ? -8.539 6.809 -21.156 1 84 85 GLU A C 1
ATOM 653 O O . GLU A 1 85 ? -8.531 5.727 -21.75 1 84 85 GLU A O 1
ATOM 658 N N . VAL A 1 86 ? -7.672 7.207 -20.391 1 84 86 VAL A N 1
ATOM 659 C CA . VAL A 1 86 ? -6.809 6.172 -19.828 1 84 86 VAL A CA 1
ATOM 660 C C . VAL A 1 86 ? -7.145 5.957 -18.359 1 84 86 VAL A C 1
ATOM 662 O O . VAL A 1 86 ? -7.27 6.918 -17.594 1 84 86 VAL A O 1
ATOM 665 N N . ARG A 1 87 ? -7.281 4.754 -17.969 1 87.12 87 ARG A N 1
ATOM 666 C CA . ARG A 1 87 ? -7.566 4.43 -16.578 1 87.12 87 ARG A CA 1
ATOM 667 C C . ARG A 1 87 ? -6.316 4.578 -15.719 1 87.12 87 ARG A C 1
ATOM 669 O O . ARG A 1 87 ? -5.258 4.039 -16.047 1 87.12 87 ARG A O 1
ATOM 676 N N . VAL A 1 88 ? -6.422 5.355 -14.664 1 86.69 88 VAL A N 1
ATOM 677 C CA . VAL A 1 88 ? -5.309 5.551 -13.742 1 86.69 88 VAL A CA 1
ATOM 678 C C . VAL A 1 88 ? -5.637 4.926 -12.391 1 86.69 88 VAL A C 1
ATOM 680 O O . VAL A 1 88 ? -6.688 5.211 -11.805 1 86.69 88 VAL A O 1
ATOM 683 N N . TYR A 1 89 ? -4.746 4.02 -12 1 89.25 89 TYR A N 1
ATOM 684 C CA . TYR A 1 89 ? -4.902 3.389 -10.688 1 89.25 89 TYR A CA 1
ATOM 685 C C . TYR A 1 89 ? -4.176 4.18 -9.609 1 89.25 89 TYR A C 1
ATOM 687 O O . TYR A 1 89 ? -3.057 4.648 -9.828 1 89.25 89 TYR A O 1
ATOM 695 N N . LYS A 1 90 ? -4.914 4.32 -8.555 1 92.69 90 LYS A N 1
ATOM 696 C CA . LYS A 1 90 ? -4.355 5.07 -7.43 1 92.69 90 LYS A CA 1
ATOM 697 C C . LYS A 1 90 ? -4.41 4.254 -6.145 1 92.69 90 LYS A C 1
ATOM 699 O O . LYS A 1 90 ? -5.41 3.59 -5.863 1 92.69 90 LYS A O 1
ATOM 704 N N . THR A 1 91 ? -3.354 4.273 -5.41 1 96.94 91 THR A N 1
ATOM 705 C CA . THR A 1 91 ? -3.289 3.648 -4.094 1 96.94 91 THR A CA 1
ATOM 706 C C . THR A 1 91 ? -3.152 4.699 -3 1 96.94 91 THR A C 1
ATOM 708 O O . THR A 1 91 ? -2.385 5.656 -3.141 1 96.94 91 THR A O 1
ATOM 711 N N . GLU A 1 92 ? -3.887 4.504 -1.918 1 97.31 92 GLU A N 1
ATOM 712 C CA . GLU A 1 92 ? -3.836 5.414 -0.778 1 97.31 92 GLU A CA 1
ATOM 713 C C . GLU A 1 92 ? -3.861 4.648 0.542 1 97.31 92 GLU A C 1
ATOM 715 O O . GLU A 1 92 ? -4.414 3.549 0.617 1 97.31 92 GLU A O 1
ATOM 720 N N . ILE A 1 93 ? -3.205 5.312 1.515 1 98.69 93 ILE A N 1
ATOM 721 C CA . ILE A 1 93 ? -3.316 4.805 2.879 1 98.69 93 ILE A CA 1
ATOM 722 C C . ILE A 1 93 ? -4.441 5.535 3.609 1 98.69 93 ILE A C 1
ATOM 724 O O . ILE A 1 93 ? -4.414 6.762 3.738 1 98.69 93 ILE A O 1
ATOM 728 N N . ILE A 1 94 ? -5.434 4.75 4.023 1 97.69 94 ILE A N 1
ATOM 729 C CA . ILE A 1 94 ? -6.473 5.309 4.883 1 97.69 94 ILE A CA 1
ATOM 730 C C . ILE A 1 94 ? -6.078 5.129 6.348 1 97.69 94 ILE A C 1
ATOM 732 O O . ILE A 1 94 ? -6.023 4.004 6.848 1 97.69 94 ILE A O 1
ATOM 736 N N . ALA A 1 95 ? -5.902 6.25 7.012 1 98.69 95 ALA A N 1
ATOM 737 C CA . ALA A 1 95 ? -5.355 6.188 8.367 1 98.69 95 ALA A CA 1
ATOM 738 C C . ALA A 1 95 ? -6.457 5.914 9.383 1 98.69 95 ALA A C 1
ATOM 740 O O . ALA A 1 95 ? -7.492 6.586 9.391 1 98.69 95 ALA A O 1
ATOM 741 N N . ASP A 1 96 ? -6.172 4.941 10.281 1 97.69 96 ASP A N 1
ATOM 742 C CA . ASP A 1 96 ? -6.957 4.73 11.492 1 97.69 96 ASP A CA 1
ATOM 743 C C . ASP A 1 96 ? -6.371 5.512 12.664 1 97.69 96 ASP A C 1
ATOM 745 O O . ASP A 1 96 ? -7.113 6.008 13.523 1 97.69 96 ASP A O 1
ATOM 749 N N . GLU A 1 97 ? -5.062 5.543 12.656 1 98.5 97 GLU A N 1
ATOM 750 C CA . GLU A 1 97 ? -4.324 6.238 13.703 1 98.5 97 GLU A CA 1
ATOM 751 C C . GLU A 1 97 ? -3.178 7.062 13.117 1 98.5 97 GLU A C 1
ATOM 753 O O . GLU A 1 97 ? -2.486 6.609 12.203 1 98.5 97 GLU A O 1
ATOM 758 N N . VAL A 1 98 ? -2.992 8.211 13.758 1 98.5 98 VAL A N 1
ATOM 759 C CA . VAL A 1 98 ? -1.898 9.109 13.391 1 98.5 98 VAL A CA 1
ATOM 760 C C . VAL A 1 98 ? -1.173 9.586 14.648 1 98.5 98 VAL A C 1
ATOM 762 O O . VAL A 1 98 ? -1.796 10.125 15.562 1 98.5 98 VAL A O 1
ATOM 765 N N . ASP A 1 99 ? 0.08 9.359 14.664 1 98 99 ASP A N 1
ATOM 766 C CA . ASP A 1 99 ? 0.897 9.844 15.773 1 98 99 ASP A CA 1
ATOM 767 C C . ASP A 1 99 ? 1.943 10.844 15.289 1 98 99 ASP A C 1
ATOM 769 O O . ASP A 1 99 ? 2.734 10.539 14.391 1 98 99 ASP A O 1
ATOM 773 N N . PHE A 1 100 ? 1.979 11.961 15.812 1 97.62 100 PHE A N 1
ATOM 774 C CA . PHE A 1 100 ? 2.947 13 15.477 1 97.62 100 PHE A CA 1
ATOM 775 C C . PHE A 1 100 ? 4.262 12.766 16.219 1 97.62 100 PHE A C 1
ATOM 777 O O . PHE A 1 100 ? 4.301 12.789 17.438 1 97.62 100 PHE A O 1
ATOM 784 N N . LEU A 1 101 ? 5.336 12.555 15.516 1 96.81 101 LEU A N 1
ATOM 785 C CA . LEU A 1 101 ? 6.574 12.109 16.141 1 96.81 101 LEU A CA 1
ATOM 786 C C . LEU A 1 101 ? 7.52 13.281 16.375 1 96.81 101 LEU A C 1
ATOM 788 O O . LEU A 1 101 ? 8.523 13.148 17.078 1 96.81 101 LEU A O 1
ATOM 792 N N . ASP A 1 102 ? 7.336 14.375 15.664 1 86.19 102 ASP A N 1
ATOM 793 C CA . ASP A 1 102 ? 8.242 15.5 15.867 1 86.19 102 ASP A CA 1
ATOM 794 C C . ASP A 1 102 ? 8.117 16.047 17.297 1 86.19 102 ASP A C 1
ATOM 796 O O . ASP A 1 102 ? 7.039 16 17.891 1 86.19 102 ASP A O 1
ATOM 800 N N . ASN A 1 103 ? 9.281 16.062 18 1 64.25 103 ASN A N 1
ATOM 801 C CA . ASN A 1 103 ? 9.352 16.609 19.344 1 64.25 103 ASN A CA 1
ATOM 802 C C . ASN A 1 103 ? 8.797 18.031 19.406 1 64.25 103 ASN A C 1
ATOM 804 O O . ASN A 1 103 ? 9.148 18.859 18.578 1 64.25 103 ASN A O 1
ATOM 808 N N . LYS A 1 104 ? 7.637 18.156 19.672 1 55.66 104 LYS A N 1
ATOM 809 C CA . LYS A 1 104 ? 7.363 19.531 20.078 1 55.66 104 LYS A CA 1
ATOM 810 C C . LYS A 1 104 ? 8.547 20.141 20.828 1 55.66 104 LYS A C 1
ATOM 812 O O . LYS A 1 104 ? 9.062 19.516 21.766 1 55.66 104 LYS A O 1
ATOM 817 N N . ASN A 1 105 ? 9.508 20.609 20.109 1 49.25 105 ASN A N 1
ATOM 818 C CA . ASN A 1 105 ? 10.367 21.422 20.969 1 49.25 105 ASN A CA 1
ATOM 819 C C . ASN A 1 105 ? 9.594 21.969 22.172 1 49.25 105 ASN A C 1
ATOM 821 O O . ASN A 1 105 ? 8.688 22.797 22 1 49.25 105 ASN A O 1
ATOM 825 N N . LYS A 1 106 ? 9.281 21.172 23.094 1 45.81 106 LYS A N 1
ATOM 826 C CA . LYS A 1 106 ? 9.047 21.875 24.344 1 45.81 106 LYS A CA 1
ATOM 827 C C . LYS A 1 106 ? 10 23.062 24.5 1 45.81 106 LYS A C 1
ATOM 829 O O . LYS A 1 106 ? 11.219 22.891 24.547 1 45.81 106 LYS A O 1
ATOM 834 N N . ASP A 1 107 ? 9.758 24.109 23.812 1 43.03 107 ASP A N 1
ATOM 835 C CA . ASP A 1 107 ? 10.43 25.297 24.344 1 43.03 107 ASP A CA 1
ATOM 836 C C . ASP A 1 107 ? 10.672 25.172 25.844 1 43.03 107 ASP A C 1
ATOM 838 O O . ASP A 1 107 ? 9.734 25.266 26.641 1 43.03 107 ASP A O 1
ATOM 842 N N . ASN A 1 108 ? 11.375 24.156 26.203 1 39.5 108 ASN A N 1
ATOM 843 C CA . ASN A 1 108 ? 11.992 24.469 27.484 1 39.5 108 ASN A CA 1
ATOM 844 C C . ASN A 1 108 ? 12.484 25.922 27.531 1 39.5 108 ASN A C 1
ATOM 846 O O . ASN A 1 108 ? 13.477 26.266 26.875 1 39.5 108 ASN A O 1
ATOM 850 N N . ASN A 1 109 ? 11.586 26.828 27.484 1 37.72 109 ASN A N 1
ATOM 851 C CA . ASN A 1 109 ? 11.891 28.109 28.094 1 37.72 109 ASN A CA 1
ATOM 852 C C . ASN A 1 109 ? 12.742 27.969 29.344 1 37.72 109 ASN A C 1
ATOM 854 O O . ASN A 1 109 ? 12.227 27.672 30.422 1 37.72 109 ASN A O 1
ATOM 858 N N . SER A 1 110 ? 13.789 27.219 29.297 1 38.88 110 SER A N 1
ATOM 859 C CA . SER A 1 110 ? 14.789 27.531 30.312 1 38.88 110 SER A CA 1
ATOM 860 C C . SER A 1 110 ? 15.023 29.031 30.406 1 38.88 110 SER A C 1
ATOM 862 O O . SER A 1 110 ? 15.648 29.641 29.531 1 38.88 110 SER A O 1
ATOM 864 N N . ASN A 1 111 ? 13.969 29.812 30.75 1 34.28 111 ASN A N 1
ATOM 865 C CA . ASN A 1 111 ? 14.219 31.078 31.438 1 34.28 111 ASN A CA 1
ATOM 866 C C . ASN A 1 111 ? 15.406 30.969 32.406 1 34.28 111 ASN A C 1
ATOM 868 O O . ASN A 1 111 ? 15.289 30.391 33.469 1 34.28 111 ASN A O 1
ATOM 872 N N . GLY A 1 112 ? 16.531 30.547 31.844 1 37.47 112 GLY A N 1
ATOM 873 C CA . GLY A 1 112 ? 17.75 30.844 32.562 1 37.47 112 GLY A CA 1
ATOM 874 C C . GLY A 1 112 ? 17.766 32.219 33.188 1 37.47 112 GLY A C 1
ATOM 875 O O . GLY A 1 112 ? 17.875 33.219 32.5 1 37.47 112 GLY A O 1
ATOM 876 N N . GLY A 1 113 ? 16.781 32.5 34.156 1 34.22 113 GLY A N 1
ATOM 877 C CA . GLY A 1 113 ? 16.938 33.594 35.094 1 34.22 113 GLY A CA 1
ATOM 878 C C . GLY A 1 113 ? 18.375 33.844 35.5 1 34.22 113 GLY A C 1
ATOM 879 O O . GLY A 1 113 ? 19.062 32.906 35.969 1 34.22 113 GLY A O 1
ATOM 880 N N . ASN A 1 114 ? 19.078 34.625 34.75 1 32.56 114 ASN A N 1
ATOM 881 C CA . ASN A 1 114 ? 20.359 35.25 35.062 1 32.56 114 ASN A CA 1
ATOM 882 C C . ASN A 1 114 ? 20.422 35.688 36.531 1 32.56 114 ASN A C 1
ATOM 884 O O . ASN A 1 114 ? 19.781 36.625 36.938 1 32.56 114 ASN A O 1
ATOM 888 N N . ASN A 1 115 ? 20.375 34.656 37.531 1 30.81 115 ASN A N 1
ATOM 889 C CA . ASN A 1 115 ? 20.781 35 38.875 1 30.81 115 ASN A CA 1
ATOM 890 C C . ASN A 1 115 ? 22.125 35.75 38.875 1 30.81 115 ASN A C 1
ATOM 892 O O . ASN A 1 115 ? 23.156 35.188 38.531 1 30.81 115 ASN A O 1
ATOM 896 N N . THR A 1 116 ? 22.062 37.062 38.75 1 29 116 THR A N 1
ATOM 897 C CA . THR A 1 116 ? 23.094 38.062 38.969 1 29 116 THR A CA 1
ATOM 898 C C . THR A 1 116 ? 23.781 37.812 40.312 1 29 116 THR A C 1
ATOM 900 O O . THR A 1 116 ? 23.234 38.156 41.375 1 29 116 THR A O 1
ATOM 903 N N . GLY A 1 117 ? 24.203 36.531 40.688 1 30.97 117 GLY A N 1
ATOM 904 C CA . GLY A 1 117 ? 25.016 36.344 41.875 1 30.97 117 GLY A CA 1
ATOM 905 C C . GLY A 1 117 ? 26.172 37.312 42 1 30.97 117 GLY A C 1
ATOM 906 O O . GLY A 1 117 ? 27.047 37.312 41.125 1 30.97 117 GLY A O 1
ATOM 907 N N . THR A 1 118 ? 25.922 38.5 42.562 1 28.12 118 THR A N 1
ATOM 908 C CA . THR A 1 118 ? 26.906 39.531 42.938 1 28.12 118 THR A CA 1
ATOM 909 C C . THR A 1 118 ? 27.969 38.938 43.844 1 28.12 118 THR A C 1
ATOM 911 O O . THR A 1 118 ? 27.719 38.719 45.031 1 28.12 118 THR A O 1
ATOM 914 N N . ASN A 1 119 ? 28.578 37.781 43.531 1 28.72 119 ASN A N 1
ATOM 915 C CA . ASN A 1 119 ? 29.672 37.281 44.375 1 28.72 119 ASN A CA 1
ATOM 916 C C . ASN A 1 119 ? 30.703 38.344 44.656 1 28.72 119 ASN A C 1
ATOM 918 O O . ASN A 1 119 ? 31.328 38.906 43.75 1 28.72 119 ASN A O 1
ATOM 922 N N . ALA A 1 120 ? 30.453 39.031 45.844 1 27.73 120 ALA A N 1
ATOM 923 C CA . ALA A 1 120 ? 31.359 40 46.438 1 27.73 120 ALA A CA 1
ATOM 924 C C . ALA A 1 120 ? 32.781 39.469 46.562 1 27.73 120 ALA A C 1
ATOM 926 O O . ALA A 1 120 ? 32.969 38.344 47.062 1 27.73 120 ALA A O 1
ATOM 927 N N . GLY A 1 121 ? 33.688 39.844 45.812 1 28.95 121 GLY A N 1
ATOM 928 C CA . GLY A 1 121 ? 35.125 39.656 45.625 1 28.95 121 GLY A CA 1
ATOM 929 C C . GLY A 1 121 ? 35.938 39.969 46.844 1 28.95 121 GLY A C 1
ATOM 930 O O . GLY A 1 121 ? 36.719 40.906 46.875 1 28.95 121 GLY A O 1
ATOM 931 N N . ASP A 1 122 ? 35.312 39.75 48.125 1 28.02 122 ASP A N 1
ATOM 932 C CA . ASP A 1 122 ? 36.219 40.312 49.125 1 28.02 122 ASP A CA 1
ATOM 933 C C . ASP A 1 122 ? 37.5 39.5 49.188 1 28.02 122 ASP A C 1
ATOM 935 O O . ASP A 1 122 ? 37.531 38.344 49.562 1 28.02 122 ASP A O 1
ATOM 939 N N . ASN A 1 123 ? 38.406 39.75 48.406 1 25.95 123 ASN A N 1
ATOM 940 C CA . ASN A 1 123 ? 39.719 39.188 48.25 1 25.95 123 ASN A CA 1
ATOM 941 C C . ASN A 1 123 ? 40.594 39.406 49.5 1 25.95 123 ASN A C 1
ATOM 943 O O . ASN A 1 123 ? 41.812 39.219 49.438 1 25.95 123 ASN A O 1
ATOM 947 N N . ASP A 1 124 ? 40 39.938 50.656 1 28.92 124 ASP A N 1
ATOM 948 C CA . ASP A 1 124 ? 41.188 40.5 51.344 1 28.92 124 ASP A CA 1
ATOM 949 C C . ASP A 1 124 ? 42.156 39.375 51.688 1 28.92 124 ASP A C 1
ATOM 951 O O . ASP A 1 124 ? 41.781 38.344 52.219 1 28.92 124 ASP A O 1
ATOM 955 N N . PHE A 1 125 ? 43.375 39.5 51.344 1 26.7 125 PHE A N 1
ATOM 956 C CA . PHE A 1 125 ? 44.688 38.875 51.219 1 26.7 125 PHE A CA 1
ATOM 957 C C . PHE A 1 125 ? 45.281 38.562 52.594 1 26.7 125 PHE A C 1
ATOM 959 O O . PHE A 1 125 ? 46.375 38 52.688 1 26.7 125 PHE A O 1
ATOM 966 N N . GLY A 1 126 ? 44.656 39 53.781 1 28.27 126 GLY A N 1
ATOM 967 C CA . GLY A 1 126 ? 45.812 39.25 54.656 1 28.27 126 GLY A CA 1
ATOM 968 C C . GLY A 1 126 ? 46.5 37.969 55.062 1 28.27 126 GLY A C 1
ATOM 969 O O . GLY A 1 126 ? 45.875 37 55.531 1 28.27 126 GLY A O 1
ATOM 970 N N . SER A 1 127 ? 47.625 37.625 54.625 1 26.92 127 SER A N 1
ATOM 971 C CA . SER A 1 127 ? 48.625 36.562 54.625 1 26.92 127 SER A CA 1
ATOM 972 C C . SER A 1 127 ? 49.156 36.312 56.031 1 26.92 127 SER A C 1
ATOM 974 O O . SER A 1 127 ? 50.156 35.594 56.188 1 26.92 127 SER A O 1
ATOM 976 N N . VAL A 1 128 ? 48.531 36.875 57.094 1 28.28 128 VAL A N 1
ATOM 977 C CA . VAL A 1 128 ? 49.562 36.906 58.125 1 28.28 128 VAL A CA 1
ATOM 978 C C . VAL A 1 128 ? 49.969 35.5 58.5 1 28.28 128 VAL A C 1
ATOM 980 O O . VAL A 1 128 ? 49.094 34.625 58.688 1 28.28 128 VAL A O 1
ATOM 983 N N . SER A 1 129 ? 51.281 35.188 58.562 1 24.69 129 SER A N 1
ATOM 984 C CA . SER A 1 129 ? 52.25 34.094 58.594 1 24.69 129 SER A CA 1
ATOM 985 C C . SER A 1 129 ? 52.125 33.281 59.875 1 24.69 129 SER A C 1
ATOM 987 O O . SER A 1 129 ? 52 32.031 59.812 1 24.69 129 SER A O 1
ATOM 989 N N . ASP A 1 130 ? 53 33.469 60.969 1 29.06 130 ASP A N 1
ATOM 990 C CA . ASP A 1 130 ? 54.031 32.594 61.469 1 29.06 130 ASP A CA 1
ATOM 991 C C . ASP A 1 130 ? 53.5 31.578 62.469 1 29.06 130 ASP A C 1
ATOM 993 O O . ASP A 1 130 ? 52.438 31.781 63.031 1 29.06 130 ASP A O 1
ATOM 997 N N . VAL A 1 131 ? 54.469 30.625 63.156 1 31.52 131 VAL A N 1
ATOM 998 C CA . VAL A 1 131 ? 54.938 29.281 63.438 1 31.52 131 VAL A CA 1
ATOM 999 C C . VAL A 1 131 ? 54.812 28.969 64.938 1 31.52 131 VAL A C 1
ATOM 1001 O O . VAL A 1 131 ? 55.156 27.875 65.375 1 31.52 131 VAL A O 1
ATOM 1004 N N . THR A 1 132 ? 54.281 29.609 65.938 1 29.42 132 THR A N 1
ATOM 1005 C CA . THR A 1 132 ? 54.938 29.297 67.188 1 29.42 132 THR A CA 1
ATOM 1006 C C . THR A 1 132 ? 54.812 27.812 67.5 1 29.42 132 THR A C 1
ATOM 1008 O O . THR A 1 132 ? 53.812 27.172 67.125 1 29.42 132 THR A O 1
ATOM 1011 N N . PRO A 1 133 ? 55.781 27.172 68.562 1 35.12 133 PRO A N 1
ATOM 1012 C CA . PRO A 1 133 ? 56.562 26.078 69.188 1 35.12 133 PRO A CA 1
ATOM 1013 C C . PRO A 1 133 ? 55.781 25.25 70.188 1 35.12 133 PRO A C 1
ATOM 1015 O O . PRO A 1 133 ? 55.406 25.734 71.25 1 35.12 133 PRO A O 1
ATOM 1018 N N . LEU A 1 134 ? 54.719 24.844 70.125 1 28.64 134 LEU A N 1
ATOM 1019 C CA . LEU A 1 134 ? 54.031 24.359 71.312 1 28.64 134 LEU A CA 1
ATOM 1020 C C . LEU A 1 134 ? 54.781 23.188 71.938 1 28.64 134 LEU A C 1
ATOM 1022 O O . LEU A 1 134 ? 55.438 22.422 71.188 1 28.64 134 LEU A O 1
ATOM 1026 N N . ASP A 1 135 ? 55.062 23.281 73.25 1 30.31 135 ASP A N 1
ATOM 1027 C CA . ASP A 1 135 ? 55.469 22.656 74.5 1 30.31 135 ASP A CA 1
ATOM 1028 C C . ASP A 1 135 ? 54.875 21.266 74.625 1 30.31 135 ASP A C 1
ATOM 1030 O O . ASP A 1 135 ? 53.656 21.094 74.438 1 30.31 135 ASP A O 1
ATOM 1034 N N . ASP A 1 136 ? 55.781 20.359 74.5 1 33.22 136 ASP A N 1
ATOM 1035 C CA . ASP A 1 136 ? 55.812 18.906 74.625 1 33.22 136 ASP A CA 1
ATOM 1036 C C . ASP A 1 136 ? 55.25 18.5 76 1 33.22 136 ASP A C 1
ATOM 1038 O O . ASP A 1 136 ? 55.906 18.641 77 1 33.22 136 ASP A O 1
ATOM 1042 N N . SER A 1 137 ? 54.094 18.766 76.312 1 30.55 137 SER A N 1
ATOM 1043 C CA . SER A 1 137 ? 53.375 18.312 77.5 1 30.55 137 SER A CA 1
ATOM 1044 C C . SER A 1 137 ? 53.625 16.812 77.75 1 30.55 137 SER A C 1
ATOM 1046 O O . SER A 1 137 ? 53.688 16.031 76.812 1 30.55 137 SER A O 1
ATOM 10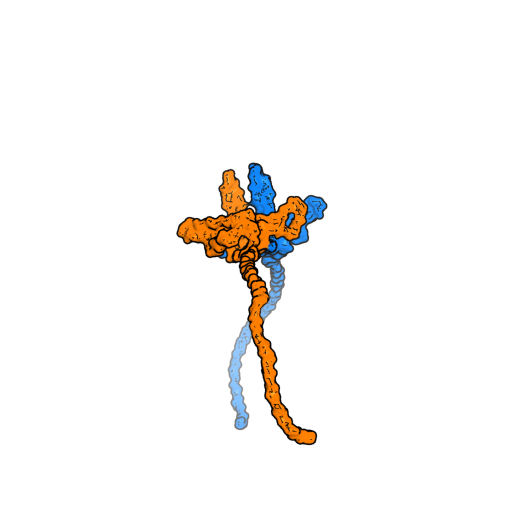48 N N . ASP A 1 138 ? 53.875 16.375 79 1 35.78 138 ASP A N 1
ATOM 1049 C CA . ASP A 1 138 ? 54.281 15.289 79.938 1 35.78 138 ASP A CA 1
ATOM 1050 C C . ASP A 1 138 ? 53.344 14.102 79.75 1 35.78 138 ASP A C 1
ATOM 1052 O O . ASP A 1 138 ? 53.406 13.133 80.562 1 35.78 138 ASP A O 1
ATOM 1056 N N . ILE A 1 139 ? 52.219 14.07 79.062 1 34.94 139 ILE A N 1
ATOM 1057 C CA . ILE A 1 139 ? 51.406 13.109 79.75 1 34.94 139 ILE A CA 1
ATOM 1058 C C . ILE A 1 139 ? 52.125 11.781 79.875 1 34.94 139 ILE A C 1
ATOM 1060 O O . ILE A 1 139 ? 52.969 11.43 79.062 1 34.94 139 ILE A O 1
ATOM 1064 N N . PRO A 1 140 ? 51.75 10.797 81 1 37.28 140 PRO A N 1
ATOM 1065 C CA . PRO A 1 140 ? 51.938 9.469 81.562 1 37.28 140 PRO A CA 1
ATOM 1066 C C . PRO A 1 140 ? 51.906 8.359 80.562 1 37.28 140 PRO A C 1
ATOM 1068 O O . PRO A 1 140 ? 51.5 8.578 79.375 1 37.28 140 PRO A O 1
ATOM 1071 N N . PHE A 1 141 ? 51.812 6.824 80.938 1 24.05 141 PHE A N 1
ATOM 1072 C CA . PHE A 1 141 ? 52.062 5.797 79.938 1 24.05 141 PHE A CA 1
ATOM 1073 C C . PHE A 1 141 ? 51.344 6.145 78.625 1 24.05 141 PHE A C 1
ATOM 1075 O O . PHE A 1 141 ? 50.312 6.844 78.625 1 24.05 141 PHE A O 1
ATOM 1082 N N . MET B 1 1 ? 10.008 2.957 9.336 1 95.44 1 MET B N 1
ATOM 1083 C CA . MET B 1 1 ? 9.07 1.857 9.523 1 95.44 1 MET B CA 1
ATOM 1084 C C . MET B 1 1 ? 8.148 1.719 8.312 1 95.44 1 MET B C 1
ATOM 1086 O O . MET B 1 1 ? 7.531 2.695 7.883 1 95.44 1 MET B O 1
ATOM 1090 N N . ASN B 1 2 ? 8.055 0.578 7.73 1 98.31 2 ASN B N 1
ATOM 1091 C CA . ASN B 1 2 ? 7.223 0.167 6.605 1 98.31 2 ASN B CA 1
ATOM 1092 C C . ASN B 1 2 ? 6.824 -1.303 6.711 1 98.31 2 ASN B C 1
ATOM 1094 O O . ASN B 1 2 ? 7.609 -2.188 6.367 1 98.31 2 ASN B O 1
ATOM 1098 N N . LYS B 1 3 ? 5.578 -1.488 7.164 1 98.62 3 LYS B N 1
ATOM 1099 C CA . LYS B 1 3 ? 5.094 -2.854 7.344 1 98.62 3 LYS B CA 1
ATOM 1100 C C . LYS B 1 3 ? 3.67 -3.008 6.824 1 98.62 3 LYS B C 1
ATOM 1102 O O . LYS B 1 3 ? 2.826 -2.135 7.039 1 98.62 3 LYS B O 1
ATOM 1107 N N . VAL B 1 4 ? 3.482 -4.109 6.109 1 98.81 4 VAL B N 1
ATOM 1108 C CA . VAL B 1 4 ? 2.17 -4.426 5.559 1 98.81 4 VAL B CA 1
ATOM 1109 C C . VAL B 1 4 ? 1.812 -5.875 5.871 1 98.81 4 VAL B C 1
ATOM 1111 O O . VAL B 1 4 ? 2.668 -6.762 5.801 1 98.81 4 VAL B O 1
ATOM 1114 N N . ALA B 1 5 ? 0.596 -6.102 6.203 1 98.88 5 ALA B N 1
ATOM 1115 C CA . ALA B 1 5 ? 0.019 -7.438 6.359 1 98.88 5 ALA B CA 1
ATOM 1116 C C . ALA B 1 5 ? -1.32 -7.543 5.637 1 98.88 5 ALA B C 1
ATOM 1118 O O . ALA B 1 5 ? -2.254 -6.793 5.93 1 98.88 5 ALA B O 1
ATOM 1119 N N . LEU B 1 6 ? -1.384 -8.5 4.75 1 98.81 6 LEU B N 1
ATOM 1120 C CA . LEU B 1 6 ? -2.568 -8.625 3.91 1 98.81 6 LEU B CA 1
ATOM 1121 C C . LEU B 1 6 ? -3.018 -10.086 3.824 1 98.81 6 LEU B C 1
ATOM 1123 O O . LEU B 1 6 ? -2.188 -10.992 3.832 1 98.81 6 LEU B O 1
ATOM 1127 N N . VAL B 1 7 ? -4.273 -10.25 3.711 1 98.75 7 VAL B N 1
ATOM 1128 C CA . VAL B 1 7 ? -4.863 -11.516 3.295 1 98.75 7 VAL B CA 1
ATOM 1129 C C . VAL B 1 7 ? -5.828 -11.281 2.133 1 98.75 7 VAL B C 1
ATOM 1131 O O . VAL B 1 7 ? -6.68 -10.391 2.197 1 98.75 7 VAL B O 1
ATOM 1134 N N . GLY B 1 8 ? -5.641 -11.984 1.098 1 98.62 8 GLY B N 1
ATOM 1135 C CA . GLY B 1 8 ? -6.492 -11.859 -0.076 1 98.62 8 GLY B CA 1
ATOM 1136 C C . GLY B 1 8 ? -6.426 -13.07 -0.991 1 98.62 8 GLY B C 1
ATOM 1137 O O . GLY B 1 8 ? -5.84 -14.094 -0.635 1 98.62 8 GLY B O 1
ATOM 1138 N N . ARG B 1 9 ? -7.086 -12.961 -2.117 1 98.31 9 ARG B N 1
ATOM 1139 C CA . ARG B 1 9 ? -7.117 -14.031 -3.109 1 98.31 9 ARG B CA 1
ATOM 1140 C C . ARG B 1 9 ? -6.496 -13.578 -4.426 1 98.31 9 ARG B C 1
ATOM 1142 O O . ARG B 1 9 ? -6.723 -12.453 -4.871 1 98.31 9 ARG B O 1
ATOM 1149 N N . LEU B 1 10 ? -5.766 -14.508 -5.004 1 98.69 10 LEU B N 1
ATOM 1150 C CA . LEU B 1 10 ? -5.164 -14.188 -6.293 1 98.69 10 LEU B CA 1
ATOM 1151 C C . LEU B 1 10 ? -6.238 -13.938 -7.348 1 98.69 10 LEU B C 1
ATOM 1153 O O . LEU B 1 10 ? -7.199 -14.703 -7.453 1 98.69 10 LEU B O 1
ATOM 1157 N N . THR B 1 11 ? -6.082 -12.883 -8.148 1 98.62 11 THR B N 1
ATOM 1158 C CA . THR B 1 11 ? -7.055 -12.547 -9.188 1 98.62 11 THR B CA 1
ATOM 1159 C C . THR B 1 11 ? -6.742 -13.289 -10.477 1 98.62 11 THR B C 1
ATOM 1161 O O . THR B 1 11 ? -7.594 -13.391 -11.367 1 98.62 11 THR B O 1
ATOM 1164 N N . LYS B 1 12 ? -5.562 -13.727 -10.656 1 98.62 12 LYS B N 1
ATOM 1165 C CA . LYS B 1 12 ? -5.043 -14.508 -11.781 1 98.62 12 LYS B CA 1
ATOM 1166 C C . LYS B 1 12 ? -3.924 -15.445 -11.328 1 98.62 12 LYS B C 1
ATOM 1168 O O . LYS B 1 12 ? -3.455 -15.352 -10.188 1 98.62 12 LYS B O 1
ATOM 1173 N N . ASP B 1 13 ? -3.641 -16.266 -12.234 1 98.81 13 ASP B N 1
ATOM 1174 C CA . ASP B 1 13 ? -2.496 -17.125 -11.938 1 98.81 13 ASP B CA 1
ATOM 1175 C C . ASP B 1 13 ? -1.22 -16.297 -11.781 1 98.81 13 ASP B C 1
ATOM 1177 O O . ASP B 1 13 ? -1.003 -15.328 -12.516 1 98.81 13 ASP B O 1
ATOM 1181 N N . PRO B 1 14 ? -0.357 -16.75 -10.867 1 98.81 14 PRO B N 1
ATOM 1182 C CA . PRO B 1 14 ? 0.893 -16.016 -10.672 1 98.81 14 PRO B CA 1
ATOM 1183 C C . PRO B 1 14 ? 1.86 -16.172 -11.844 1 98.81 14 PRO B C 1
ATOM 1185 O O . PRO B 1 14 ? 1.841 -17.188 -12.531 1 98.81 14 PRO B O 1
ATOM 1188 N N . GLU B 1 15 ? 2.648 -15.148 -12.016 1 98.81 15 GLU B N 1
ATOM 1189 C CA . GLU B 1 15 ? 3.623 -15.148 -13.102 1 98.81 15 GLU B CA 1
ATOM 1190 C C . GLU B 1 15 ? 5.047 -15.242 -12.562 1 98.81 15 GLU B C 1
ATOM 1192 O O . GLU B 1 15 ? 5.5 -14.359 -11.836 1 98.81 15 GLU B O 1
ATOM 1197 N N . LEU B 1 16 ? 5.727 -16.281 -13.023 1 98.62 16 LEU B N 1
ATOM 1198 C CA . LEU B 1 16 ? 7.102 -16.5 -12.594 1 98.62 16 LEU B CA 1
ATOM 1199 C C . LEU B 1 16 ? 8.086 -16.109 -13.695 1 98.62 16 LEU B C 1
ATOM 1201 O O . LEU B 1 16 ? 7.891 -16.484 -14.852 1 98.62 16 LEU B O 1
ATOM 1205 N N . ARG B 1 17 ? 9.016 -15.352 -13.312 1 98.19 17 ARG B N 1
ATOM 1206 C CA . ARG B 1 17 ? 10.125 -15 -14.203 1 98.19 17 ARG B CA 1
ATOM 1207 C C . ARG B 1 17 ? 11.461 -15.117 -13.484 1 98.19 17 ARG B C 1
ATOM 1209 O O . ARG B 1 17 ? 11.508 -15.258 -12.266 1 98.19 17 ARG B O 1
ATOM 1216 N N . PHE B 1 18 ? 12.477 -15.148 -14.328 1 97 18 PHE B N 1
ATOM 1217 C CA . PHE B 1 18 ? 13.828 -15.164 -13.781 1 97 18 PHE B CA 1
ATOM 1218 C C . PHE B 1 18 ? 14.617 -13.938 -14.234 1 97 18 PHE B C 1
ATOM 1220 O O . PHE B 1 18 ? 14.672 -13.641 -15.43 1 97 18 PHE B O 1
ATOM 1227 N N . ALA B 1 19 ? 15.07 -13.133 -13.266 1 93.62 19 ALA B N 1
ATOM 1228 C CA . ALA B 1 19 ? 15.828 -11.922 -13.578 1 93.62 19 ALA B CA 1
ATOM 1229 C C . ALA B 1 19 ? 17.062 -12.25 -14.414 1 93.62 19 ALA B C 1
ATOM 1231 O O . ALA B 1 19 ? 17.766 -13.234 -14.141 1 93.62 19 ALA B O 1
ATOM 1232 N N . GLN B 1 20 ? 17.297 -11.352 -15.344 1 88.12 20 GLN B N 1
ATOM 1233 C CA . GLN B 1 20 ? 18.453 -11.547 -16.219 1 88.12 20 GLN B CA 1
ATOM 1234 C C . GLN B 1 20 ? 19.766 -11.312 -15.469 1 88.12 20 GLN B C 1
ATOM 1236 O O . GLN B 1 20 ? 19.859 -10.391 -14.664 1 88.12 20 GLN B O 1
ATOM 1241 N N . GLY B 1 21 ? 20.734 -12.117 -15.586 1 87.94 21 GLY B N 1
ATOM 1242 C CA . GLY B 1 21 ? 22.047 -11.945 -15 1 87.94 21 GLY B CA 1
ATOM 1243 C C . GLY B 1 21 ? 22.234 -12.734 -13.719 1 87.94 21 GLY B C 1
ATOM 1244 O O . GLY B 1 21 ? 23.188 -13.508 -13.594 1 87.94 21 GLY B O 1
ATOM 1245 N N . THR B 1 22 ? 21.234 -12.539 -12.773 1 88.81 22 THR B N 1
ATOM 1246 C CA . THR B 1 22 ? 21.391 -13.164 -11.461 1 88.81 22 THR B CA 1
ATOM 1247 C C . THR B 1 22 ? 20.688 -14.516 -11.422 1 88.81 22 THR B C 1
ATOM 1249 O O . THR B 1 22 ? 21 -15.359 -10.578 1 88.81 22 THR B O 1
ATOM 1252 N N . GLY B 1 23 ? 19.672 -14.609 -12.297 1 93.5 23 GLY B N 1
ATOM 1253 C CA . GLY B 1 23 ? 18.875 -15.828 -12.258 1 93.5 23 GLY B CA 1
ATOM 1254 C C . GLY B 1 23 ? 17.906 -15.875 -11.102 1 93.5 23 GLY B C 1
ATOM 1255 O O . GLY B 1 23 ? 17.359 -16.938 -10.781 1 93.5 23 GLY B O 1
ATOM 1256 N N . THR B 1 24 ? 17.719 -14.781 -10.469 1 96.75 24 THR B N 1
ATOM 1257 C CA . THR B 1 24 ? 16.828 -14.711 -9.312 1 96.75 24 THR B CA 1
ATOM 1258 C C . THR B 1 24 ? 15.375 -14.883 -9.75 1 96.75 24 THR B C 1
ATOM 1260 O O . THR B 1 24 ? 14.93 -14.242 -10.703 1 96.75 24 THR B O 1
ATOM 1263 N N . ALA B 1 25 ? 14.695 -15.781 -9.062 1 98.38 25 ALA B N 1
ATOM 1264 C CA . ALA B 1 25 ? 13.273 -15.992 -9.352 1 98.38 25 ALA B CA 1
ATOM 1265 C C . ALA B 1 25 ? 12.438 -14.812 -8.852 1 98.38 25 ALA B C 1
ATOM 1267 O O . ALA B 1 25 ? 12.641 -14.328 -7.738 1 98.38 25 ALA B O 1
ATOM 1268 N N . VAL B 1 26 ? 11.531 -14.352 -9.648 1 98.44 26 VAL B N 1
ATOM 1269 C CA . VAL B 1 26 ? 10.578 -13.305 -9.312 1 98.44 26 VAL B CA 1
ATOM 1270 C C . VAL B 1 26 ? 9.172 -13.75 -9.688 1 98.44 26 VAL B C 1
ATOM 1272 O O . VAL B 1 26 ? 8.898 -14.07 -10.844 1 98.44 26 VAL B O 1
ATOM 1275 N N . CYS B 1 27 ? 8.242 -13.711 -8.742 1 98.88 27 CYS B N 1
ATOM 1276 C CA . CYS B 1 27 ? 6.848 -14.047 -8.984 1 98.88 27 CYS B CA 1
ATOM 1277 C C . CYS B 1 27 ? 5.941 -12.852 -8.727 1 98.88 27 CYS B C 1
ATOM 1279 O O . CYS B 1 27 ? 6.039 -12.211 -7.68 1 98.88 27 CYS B O 1
ATOM 1281 N N . LYS B 1 28 ? 5.145 -12.508 -9.648 1 98.88 28 LYS B N 1
ATOM 1282 C CA . LYS B 1 28 ? 4.219 -11.383 -9.516 1 98.88 28 LYS B CA 1
ATOM 1283 C C . LYS B 1 28 ? 2.77 -11.852 -9.625 1 98.88 28 LYS B C 1
ATOM 1285 O O . LYS B 1 28 ? 2.455 -12.727 -10.445 1 98.88 28 LYS B O 1
ATOM 1290 N N . PHE B 1 29 ? 1.913 -11.25 -8.812 1 98.81 29 PHE B N 1
ATOM 1291 C CA . PHE B 1 29 ? 0.476 -11.492 -8.859 1 98.81 29 PHE B CA 1
ATOM 1292 C C . PHE B 1 29 ? -0.284 -10.367 -8.164 1 98.81 29 PHE B C 1
ATOM 1294 O O . PHE B 1 29 ? 0.32 -9.516 -7.516 1 98.81 29 PHE B O 1
ATOM 1301 N N . THR B 1 30 ? -1.541 -10.391 -8.391 1 98.81 30 THR B N 1
ATOM 1302 C CA . THR B 1 30 ? -2.428 -9.422 -7.754 1 98.81 30 THR B CA 1
ATOM 1303 C C . THR B 1 30 ? -3.414 -10.125 -6.824 1 98.81 30 THR B C 1
ATOM 1305 O O . THR B 1 30 ? -3.963 -11.172 -7.172 1 98.81 30 THR B O 1
ATOM 1308 N N . ILE B 1 31 ? -3.598 -9.586 -5.715 1 98.75 31 ILE B N 1
ATOM 1309 C CA . ILE B 1 31 ? -4.582 -10.156 -4.805 1 98.75 31 ILE B CA 1
ATOM 1310 C C . ILE B 1 31 ? -5.738 -9.18 -4.613 1 98.75 31 ILE B C 1
ATOM 1312 O O . ILE B 1 31 ? -5.539 -7.965 -4.625 1 98.75 31 ILE B O 1
ATOM 1316 N N . ALA B 1 32 ? -6.871 -9.766 -4.477 1 98.56 32 ALA B N 1
ATOM 1317 C CA . ALA B 1 32 ? -8.055 -9.039 -4.027 1 98.56 32 ALA B CA 1
ATOM 1318 C C . ALA B 1 32 ? -8.195 -9.102 -2.51 1 98.56 32 ALA B C 1
ATOM 1320 O O . ALA B 1 32 ? -8.367 -10.18 -1.938 1 98.56 32 ALA B O 1
ATOM 1321 N N . VAL B 1 33 ? -8.102 -7.992 -1.853 1 98.31 33 VAL B N 1
ATOM 1322 C CA . VAL B 1 33 ? -8.25 -7.891 -0.403 1 98.31 33 VAL B CA 1
ATOM 1323 C C . VAL B 1 33 ? -9.586 -7.242 -0.06 1 98.31 33 VAL B C 1
ATOM 1325 O O . VAL B 1 33 ? -9.805 -6.062 -0.347 1 98.31 33 VAL B O 1
ATOM 1328 N N . ASN B 1 34 ? -10.391 -7.984 0.609 1 95.81 34 ASN B N 1
ATOM 1329 C CA . ASN B 1 34 ? -11.734 -7.488 0.911 1 95.81 34 ASN B CA 1
ATOM 1330 C C . ASN B 1 34 ? -11.695 -6.352 1.927 1 95.81 34 ASN B C 1
ATOM 1332 O O . ASN B 1 34 ? -10.914 -6.391 2.883 1 95.81 34 ASN B O 1
ATOM 1336 N N . ARG B 1 35 ? -12.594 -5.398 1.663 1 92.31 35 ARG B N 1
ATOM 1337 C CA . ARG B 1 35 ? -12.727 -4.305 2.623 1 92.31 35 ARG B CA 1
ATOM 1338 C C . ARG B 1 35 ? -13.703 -4.668 3.734 1 92.31 35 ARG B C 1
ATOM 1340 O O . ARG B 1 35 ? -14.711 -5.34 3.488 1 92.31 35 ARG B O 1
ATOM 1347 N N . ARG B 1 36 ? -13.352 -4.156 4.875 1 83.88 36 ARG B N 1
ATOM 1348 C CA . ARG B 1 36 ? -14.203 -4.469 6.016 1 83.88 36 ARG B CA 1
ATOM 1349 C C . ARG B 1 36 ? -15.539 -3.75 5.914 1 83.88 36 ARG B C 1
ATOM 1351 O O . ARG B 1 36 ? -16.578 -4.305 6.285 1 83.88 36 ARG B O 1
ATOM 1358 N N . PHE B 1 37 ? -15.484 -2.506 5.535 1 78.75 37 PHE B N 1
ATOM 1359 C CA . PHE B 1 37 ? -16.703 -1.719 5.441 1 78.75 37 PHE B CA 1
ATOM 1360 C C . PHE B 1 37 ? -17.062 -1.447 3.986 1 78.75 37 PHE B C 1
ATOM 1362 O O . PHE B 1 37 ? -16.234 -0.956 3.219 1 78.75 37 PHE B O 1
ATOM 1369 N N . LYS B 1 38 ? -18.188 -2.059 3.576 1 73.12 38 LYS B N 1
ATOM 1370 C CA . LYS B 1 38 ? -18.688 -1.85 2.223 1 73.12 38 LYS B CA 1
ATOM 1371 C C . LYS B 1 38 ? -19.516 -0.573 2.139 1 73.12 38 LYS B C 1
ATOM 1373 O O . LYS B 1 38 ? -20.359 -0.319 3 1 73.12 38 LYS B O 1
ATOM 1378 N N . LYS B 1 39 ? -18.922 0.373 1.503 1 72.44 39 LYS B N 1
ATOM 1379 C CA . LYS B 1 39 ? -19.703 1.573 1.262 1 72.44 39 LYS B CA 1
ATOM 1380 C C . LYS B 1 39 ? -20.359 1.538 -0.122 1 72.44 39 LYS B C 1
ATOM 1382 O O . LYS B 1 39 ? -19.781 0.992 -1.065 1 72.44 39 LYS B O 1
ATOM 1387 N N . GLU B 1 40 ? -21.562 1.998 -0.111 1 74.44 40 GLU B N 1
ATOM 1388 C CA . GLU B 1 40 ? -22.281 2.039 -1.388 1 74.44 40 GLU B CA 1
ATOM 1389 C C . GLU B 1 40 ? -21.469 2.791 -2.441 1 74.44 40 GLU B C 1
ATOM 1391 O O . GLU B 1 40 ? -20.906 3.854 -2.162 1 74.44 40 GLU B O 1
ATOM 1396 N N . GLY B 1 41 ? -21.234 2.238 -3.6 1 74.19 41 GLY B N 1
ATOM 1397 C CA . GLY B 1 41 ? -20.594 2.904 -4.719 1 74.19 41 GLY B CA 1
ATOM 1398 C C . GLY B 1 41 ? -19.078 2.703 -4.738 1 74.19 41 GLY B C 1
ATOM 1399 O O . GLY B 1 41 ? -18.406 3.176 -5.648 1 74.19 41 GLY B O 1
ATOM 1400 N N . GLN B 1 42 ? -18.656 2.074 -3.588 1 77.44 42 GLN B N 1
ATOM 1401 C CA . GLN B 1 42 ? -17.219 1.823 -3.543 1 77.44 42 GLN B CA 1
ATOM 1402 C C . GLN B 1 42 ? -16.906 0.353 -3.805 1 77.44 42 GLN B C 1
ATOM 1404 O O . GLN B 1 42 ? -17.75 -0.516 -3.58 1 77.44 42 GLN B O 1
ATOM 1409 N N . PRO B 1 43 ? -15.781 0.218 -4.332 1 81.19 43 PRO B N 1
ATOM 1410 C CA . PRO B 1 43 ? -15.398 -1.178 -4.555 1 81.19 43 PRO B CA 1
ATOM 1411 C C . PRO B 1 43 ? -15.383 -1.998 -3.268 1 81.19 43 PRO B C 1
ATOM 1413 O O . PRO B 1 43 ? -15.109 -1.459 -2.193 1 81.19 43 PRO B O 1
ATOM 1416 N N . ASP B 1 44 ? -15.617 -3.312 -3.459 1 90.5 44 ASP B N 1
ATOM 1417 C CA . ASP B 1 44 ? -15.688 -4.219 -2.316 1 90.5 44 ASP B CA 1
ATOM 1418 C C . ASP B 1 44 ? -14.305 -4.754 -1.952 1 90.5 44 ASP B C 1
ATOM 1420 O O . ASP B 1 44 ? -14.125 -5.34 -0.881 1 90.5 44 ASP B O 1
ATOM 1424 N N . ALA B 1 45 ? -13.32 -4.578 -2.842 1 96 45 ALA B N 1
ATOM 1425 C CA . ALA B 1 45 ? -11.984 -5.109 -2.617 1 96 45 ALA B CA 1
ATOM 1426 C C . ALA B 1 45 ? -10.914 -4.16 -3.154 1 96 45 ALA B C 1
ATOM 1428 O O . ALA B 1 45 ? -11.18 -3.365 -4.059 1 96 45 ALA B O 1
ATOM 1429 N N . ASP B 1 46 ? -9.82 -4.23 -2.521 1 96.94 46 ASP B N 1
ATOM 1430 C CA . ASP B 1 46 ? -8.633 -3.557 -3.045 1 96.94 46 ASP B CA 1
ATOM 1431 C C . ASP B 1 46 ? -7.719 -4.539 -3.775 1 96.94 46 ASP B C 1
ATOM 1433 O O . ASP B 1 46 ? -7.414 -5.613 -3.252 1 96.94 46 ASP B O 1
ATOM 1437 N N . PHE B 1 47 ? -7.297 -4.148 -4.922 1 97.38 47 PHE B N 1
ATOM 1438 C CA . PHE B 1 47 ? -6.43 -4.988 -5.742 1 97.38 47 PHE B CA 1
ATOM 1439 C C . PHE B 1 47 ? -4.98 -4.531 -5.637 1 97.38 47 PHE B C 1
ATOM 1441 O O . PHE B 1 47 ? -4.633 -3.443 -6.102 1 97.38 47 PHE B O 1
ATOM 1448 N N . LEU B 1 48 ? -4.199 -5.414 -5.129 1 98.44 48 LEU B N 1
ATOM 1449 C CA . LEU B 1 48 ? -2.83 -5.023 -4.801 1 98.44 48 LEU B CA 1
ATOM 1450 C C . LEU B 1 48 ? -1.825 -5.949 -5.48 1 98.44 48 LEU B C 1
ATOM 1452 O O . LEU B 1 48 ? -1.828 -7.156 -5.242 1 98.44 48 LEU B O 1
ATOM 1456 N N . PRO B 1 49 ? -0.963 -5.391 -6.316 1 98.69 49 PRO B N 1
ATOM 1457 C CA . PRO B 1 49 ? 0.128 -6.188 -6.887 1 98.69 49 PRO B CA 1
ATOM 1458 C C . PRO B 1 49 ? 1.159 -6.605 -5.84 1 98.69 49 PRO B C 1
ATOM 1460 O O . PRO B 1 49 ? 1.555 -5.793 -5 1 98.69 49 PRO B O 1
ATOM 1463 N N . VAL B 1 50 ? 1.57 -7.801 -5.926 1 98.81 50 VAL B N 1
ATOM 1464 C CA . VAL B 1 50 ? 2.553 -8.352 -5 1 98.81 50 VAL B CA 1
ATOM 1465 C C . VAL B 1 50 ? 3.74 -8.914 -5.777 1 98.81 50 VAL B C 1
ATOM 1467 O O . VAL B 1 50 ? 3.561 -9.562 -6.812 1 98.81 50 VAL B O 1
ATOM 1470 N N . THR B 1 51 ? 4.926 -8.68 -5.293 1 98.56 51 THR B N 1
ATOM 1471 C CA . THR B 1 51 ? 6.145 -9.258 -5.84 1 98.56 51 THR B CA 1
ATOM 1472 C C . THR B 1 51 ? 6.848 -10.125 -4.797 1 98.56 51 THR B C 1
ATOM 1474 O O . THR B 1 51 ? 7.066 -9.688 -3.666 1 98.56 51 THR B O 1
ATOM 1477 N N . VAL B 1 52 ? 7.172 -11.289 -5.176 1 98.69 52 VAL B N 1
ATOM 1478 C CA . VAL B 1 52 ? 7.867 -12.258 -4.332 1 98.69 52 VAL B CA 1
ATOM 1479 C C . VAL B 1 52 ? 9.18 -12.68 -4.996 1 98.69 52 VAL B C 1
ATOM 1481 O O . VAL B 1 52 ? 9.227 -12.891 -6.211 1 98.69 52 VAL B O 1
ATOM 1484 N N . PHE B 1 53 ? 10.211 -12.875 -4.152 1 97.81 53 PHE B N 1
ATOM 1485 C CA . PHE B 1 53 ? 11.516 -13.188 -4.719 1 97.81 53 PHE B CA 1
ATOM 1486 C C . PHE B 1 53 ? 12 -14.555 -4.238 1 97.81 53 PHE B C 1
ATOM 1488 O O . PHE B 1 53 ? 11.477 -15.094 -3.264 1 97.81 53 PHE B O 1
ATOM 1495 N N . ASN B 1 54 ? 12.93 -15.07 -4.984 1 97.62 54 ASN B N 1
ATOM 1496 C CA . ASN B 1 54 ? 13.742 -16.219 -4.59 1 97.62 54 ASN B CA 1
ATOM 1497 C C . ASN B 1 54 ? 12.898 -17.469 -4.406 1 97.62 54 ASN B C 1
ATOM 1499 O O . ASN B 1 54 ? 11.977 -17.719 -5.191 1 97.62 54 ASN B O 1
ATOM 1503 N N . LYS B 1 55 ? 13.258 -18.297 -3.527 1 97.75 55 LYS B N 1
ATOM 1504 C CA . LYS B 1 55 ? 12.609 -19.609 -3.352 1 97.75 55 LYS B CA 1
ATOM 1505 C C . LYS B 1 55 ? 11.109 -19.453 -3.119 1 97.75 55 LYS B C 1
ATOM 1507 O O . LYS B 1 55 ? 10.32 -20.25 -3.602 1 97.75 55 LYS B O 1
ATOM 1512 N N . GLN B 1 56 ? 10.766 -18.516 -2.428 1 98.25 56 GLN B N 1
ATOM 1513 C CA . GLN B 1 56 ? 9.344 -18.281 -2.17 1 98.25 56 GLN B CA 1
ATOM 1514 C C . GLN B 1 56 ? 8.602 -17.953 -3.461 1 98.25 56 GLN B C 1
ATOM 1516 O O . GLN B 1 56 ? 7.422 -18.281 -3.6 1 98.25 56 GLN B O 1
ATOM 1521 N N . ALA B 1 57 ? 9.305 -17.234 -4.324 1 98.81 57 ALA B N 1
ATOM 1522 C CA . ALA B 1 57 ? 8.711 -16.938 -5.629 1 98.81 57 ALA B CA 1
ATOM 1523 C C . ALA B 1 57 ? 8.367 -18.234 -6.371 1 98.81 57 ALA B C 1
ATOM 1525 O O . ALA B 1 57 ? 7.266 -18.375 -6.906 1 98.81 57 ALA B O 1
ATOM 1526 N N . GLU B 1 58 ? 9.258 -19.094 -6.379 1 98.56 58 GLU B N 1
ATOM 1527 C CA . GLU B 1 58 ? 9.047 -20.391 -7.027 1 98.56 58 GLU B CA 1
ATOM 1528 C C . GLU B 1 58 ? 7.914 -21.156 -6.359 1 98.56 58 GLU B C 1
ATOM 1530 O O . GLU B 1 58 ? 7.055 -21.719 -7.039 1 98.56 58 GLU B O 1
ATOM 1535 N N . ALA B 1 59 ? 7.988 -21.219 -5.098 1 98 59 ALA B N 1
ATOM 1536 C CA . ALA B 1 59 ? 6.945 -21.906 -4.344 1 98 59 ALA B CA 1
ATOM 1537 C C . ALA B 1 59 ? 5.57 -21.328 -4.648 1 98 59 ALA B C 1
ATOM 1539 O O . ALA B 1 59 ? 4.609 -22.078 -4.863 1 98 59 ALA B O 1
ATOM 1540 N N . THR B 1 60 ? 5.477 -20.031 -4.629 1 98.38 60 THR B N 1
ATOM 1541 C CA . THR B 1 60 ? 4.207 -19.359 -4.891 1 98.38 60 THR B CA 1
ATOM 1542 C C . THR B 1 60 ? 3.67 -19.734 -6.27 1 98.38 60 THR B C 1
ATOM 1544 O O . THR B 1 60 ? 2.494 -20.078 -6.41 1 98.38 60 THR B O 1
ATOM 1547 N N . ALA B 1 61 ? 4.508 -19.672 -7.215 1 98.25 61 ALA B N 1
ATOM 1548 C CA . ALA B 1 61 ? 4.109 -20 -8.578 1 98.25 61 ALA B CA 1
ATOM 1549 C C . ALA B 1 61 ? 3.67 -21.453 -8.68 1 98.25 61 ALA B C 1
ATOM 1551 O O . ALA B 1 61 ? 2.787 -21.797 -9.477 1 98.25 61 ALA B O 1
ATOM 1552 N N . ASN B 1 62 ? 4.223 -22.297 -7.91 1 97.25 62 ASN B N 1
ATOM 1553 C CA . ASN B 1 62 ? 3.961 -23.734 -7.988 1 97.25 62 ASN B CA 1
ATOM 1554 C C . ASN B 1 62 ? 2.68 -24.109 -7.25 1 97.25 62 ASN B C 1
ATOM 1556 O O . ASN B 1 62 ? 1.964 -25.031 -7.668 1 97.25 62 ASN B O 1
ATOM 1560 N N . TYR B 1 63 ? 2.434 -23.375 -6.262 1 96.62 63 TYR B N 1
ATOM 1561 C CA . TYR B 1 63 ? 1.396 -23.875 -5.367 1 96.62 63 TYR B CA 1
ATOM 1562 C C . TYR B 1 63 ? 0.142 -23.016 -5.449 1 96.62 63 TYR B C 1
ATOM 1564 O O . TYR B 1 63 ? -0.932 -23.422 -5.004 1 96.62 63 TYR B O 1
ATOM 1572 N N . MET B 1 64 ? 0.272 -21.812 -5.934 1 97.62 64 MET B N 1
ATOM 1573 C CA . MET B 1 64 ? -0.879 -20.922 -5.938 1 97.62 64 MET B CA 1
ATOM 1574 C C . MET B 1 64 ? -1.457 -20.781 -7.344 1 97.62 64 MET B C 1
ATOM 1576 O O . MET B 1 64 ? -0.739 -20.938 -8.336 1 97.62 64 MET B O 1
ATOM 1580 N N . ARG B 1 65 ? -2.725 -20.562 -7.352 1 98 65 ARG B N 1
ATOM 1581 C CA . ARG B 1 65 ? -3.475 -20.328 -8.578 1 98 65 ARG B CA 1
ATOM 1582 C C . ARG B 1 65 ? -4.531 -19.25 -8.383 1 98 65 ARG B C 1
ATOM 1584 O O . ARG B 1 65 ? -4.801 -18.844 -7.25 1 98 65 ARG B O 1
ATOM 1591 N N . LYS B 1 66 ? -5.07 -18.844 -9.508 1 98.31 66 LYS B N 1
ATOM 1592 C CA . LYS B 1 66 ? -6.211 -17.938 -9.406 1 98.31 66 LYS B CA 1
ATOM 1593 C C . LYS B 1 66 ? -7.211 -18.422 -8.367 1 98.31 66 LYS B C 1
ATOM 1595 O O . LYS B 1 66 ? -7.555 -19.609 -8.328 1 98.31 66 LYS B O 1
ATOM 1600 N N . GLY B 1 67 ? -7.543 -17.453 -7.547 1 97.94 67 GLY B N 1
ATOM 1601 C CA . GLY B 1 67 ? -8.555 -17.797 -6.559 1 97.94 67 GLY B CA 1
ATOM 1602 C C . GLY B 1 67 ? -7.965 -18.281 -5.25 1 97.94 67 GLY B C 1
ATOM 1603 O O . GLY B 1 67 ? -8.664 -18.344 -4.238 1 97.94 67 GLY B O 1
ATOM 1604 N N . SER B 1 68 ? -6.68 -18.719 -5.234 1 97.69 68 SER B N 1
ATOM 1605 C CA . SER B 1 68 ? -6.035 -19.172 -4.008 1 97.69 68 SER B CA 1
ATOM 1606 C C . SER B 1 68 ? -5.973 -18.047 -2.967 1 97.69 68 SER B C 1
ATOM 1608 O O . SER B 1 68 ? -5.715 -16.891 -3.303 1 97.69 68 SER B O 1
ATOM 1610 N N . GLN B 1 69 ? -6.199 -18.453 -1.698 1 98.44 69 GLN B N 1
ATOM 1611 C CA . GLN B 1 69 ? -6.066 -17.5 -0.602 1 98.44 69 GLN B CA 1
ATOM 1612 C C . GLN B 1 69 ? -4.625 -17.438 -0.098 1 98.44 69 GLN B C 1
ATOM 1614 O O . GLN B 1 69 ? -3.969 -18.484 0.042 1 98.44 69 GLN B O 1
ATOM 1619 N N . VAL B 1 70 ? -4.184 -16.266 0.216 1 98.62 70 VAL B N 1
ATOM 1620 C CA . VAL B 1 70 ? -2.793 -16.109 0.621 1 98.62 70 VAL B CA 1
ATOM 1621 C C . VAL B 1 70 ? -2.695 -15.039 1.71 1 98.62 70 VAL B C 1
ATOM 1623 O O . VAL B 1 70 ? -3.459 -14.07 1.709 1 98.62 70 VAL B O 1
ATOM 1626 N N . ALA B 1 71 ? -1.81 -15.242 2.615 1 98.88 71 ALA B N 1
ATOM 1627 C CA . ALA B 1 71 ? -1.394 -14.227 3.58 1 98.88 71 ALA B CA 1
ATOM 1628 C C . ALA B 1 71 ? -0.011 -13.68 3.238 1 98.88 71 ALA B C 1
ATOM 1630 O O . ALA B 1 71 ? 0.927 -14.445 3.008 1 98.88 71 ALA B O 1
ATOM 1631 N N . ILE B 1 72 ? 0.113 -12.375 3.191 1 98.81 72 ILE B N 1
ATOM 1632 C CA . ILE B 1 72 ? 1.355 -11.719 2.803 1 98.81 72 ILE B CA 1
ATOM 1633 C C . ILE B 1 72 ? 1.808 -10.773 3.91 1 98.81 72 ILE B C 1
ATOM 1635 O O . ILE B 1 72 ? 1.011 -9.984 4.426 1 98.81 72 ILE B O 1
ATOM 1639 N N . ALA B 1 73 ? 2.992 -10.875 4.332 1 98.88 73 ALA B N 1
ATOM 1640 C CA . ALA B 1 73 ? 3.686 -9.875 5.129 1 98.88 73 ALA B CA 1
ATOM 1641 C C . ALA B 1 73 ? 4.859 -9.273 4.359 1 98.88 73 ALA B C 1
ATOM 1643 O O . ALA B 1 73 ? 5.641 -10 3.74 1 98.88 73 ALA B O 1
ATOM 1644 N N . GLY B 1 74 ? 5.023 -7.941 4.359 1 98.56 74 GLY B N 1
ATOM 1645 C CA . GLY B 1 74 ? 6.109 -7.316 3.621 1 98.56 74 GLY B CA 1
ATOM 1646 C C . GLY B 1 74 ? 6.117 -5.805 3.742 1 98.56 74 GLY B C 1
ATOM 1647 O O . GLY B 1 74 ? 5.895 -5.262 4.824 1 98.56 74 GLY B O 1
ATOM 1648 N N . THR B 1 75 ? 6.492 -5.109 2.676 1 97.88 75 THR B N 1
ATOM 1649 C CA . THR B 1 75 ? 6.602 -3.654 2.621 1 97.88 75 THR B CA 1
ATOM 1650 C C . THR B 1 75 ? 5.875 -3.102 1.398 1 97.88 75 THR B C 1
ATOM 1652 O O . THR B 1 75 ? 5.75 -3.785 0.38 1 97.88 75 THR B O 1
ATOM 1655 N N . ILE B 1 76 ? 5.305 -1.911 1.55 1 98.12 76 ILE B N 1
ATOM 1656 C CA . ILE B 1 76 ? 4.684 -1.225 0.422 1 98.12 76 ILE B CA 1
ATOM 1657 C C . ILE B 1 76 ? 5.715 -0.337 -0.273 1 98.12 76 ILE B C 1
ATOM 1659 O O . ILE B 1 76 ? 6.367 0.489 0.371 1 98.12 76 ILE B O 1
ATOM 1663 N N . GLN B 1 77 ? 5.91 -0.513 -1.528 1 96.44 77 GLN B N 1
ATOM 1664 C CA . GLN B 1 77 ? 6.914 0.242 -2.275 1 96.44 77 GLN B CA 1
ATOM 1665 C C . GLN B 1 77 ? 6.301 0.904 -3.504 1 96.44 77 GLN B C 1
ATOM 1667 O O . GLN B 1 77 ? 5.367 0.365 -4.105 1 96.44 77 GLN B O 1
ATOM 1672 N N . THR B 1 78 ? 6.824 2.104 -3.869 1 95.31 78 THR B N 1
ATOM 1673 C CA . THR B 1 78 ? 6.34 2.83 -5.039 1 95.31 78 THR B CA 1
ATOM 1674 C C . THR B 1 78 ? 7.441 2.971 -6.086 1 95.31 78 THR B C 1
ATOM 1676 O O . THR B 1 78 ? 8.625 3.043 -5.742 1 95.31 78 THR B O 1
ATOM 1679 N N . SER B 1 79 ? 7.102 2.848 -7.301 1 91.38 79 SER B N 1
ATOM 1680 C CA . SER B 1 79 ? 7.949 3.121 -8.461 1 91.38 79 SER B CA 1
ATOM 1681 C C . SER B 1 79 ? 7.195 3.91 -9.523 1 91.38 79 SER B C 1
ATOM 1683 O O . SER B 1 79 ? 6.027 4.254 -9.336 1 91.38 79 SER B O 1
ATOM 1685 N N . ASN B 1 80 ? 7.891 4.469 -10.43 1 89.31 80 ASN B N 1
ATOM 1686 C CA . ASN B 1 80 ? 7.242 5.164 -11.531 1 89.31 80 ASN B CA 1
ATOM 1687 C C . ASN B 1 80 ? 7.938 4.879 -12.859 1 89.31 80 ASN B C 1
ATOM 1689 O O . ASN B 1 80 ? 9.086 4.441 -12.883 1 89.31 80 ASN B O 1
ATOM 1693 N N . TYR B 1 81 ? 7.164 4.98 -13.898 1 87.25 81 TYR B N 1
ATOM 1694 C CA . TYR B 1 81 ? 7.711 4.828 -15.242 1 87.25 81 TYR B CA 1
ATOM 1695 C C . TYR B 1 81 ? 6.973 5.719 -16.234 1 87.25 81 TYR B C 1
ATOM 1697 O O . TYR B 1 81 ? 5.867 6.191 -15.953 1 87.25 81 TYR B O 1
ATOM 1705 N N . MET B 1 82 ? 7.633 5.992 -17.328 1 87.44 82 MET B N 1
ATOM 1706 C CA . MET B 1 82 ? 7.066 6.848 -18.359 1 87.44 82 MET B CA 1
ATOM 1707 C C . MET B 1 82 ? 6.266 6.023 -19.375 1 87.44 82 MET B C 1
ATOM 1709 O O . MET B 1 82 ? 6.738 4.988 -19.844 1 87.44 82 MET B O 1
ATOM 1713 N N . LYS B 1 83 ? 4.953 6.391 -19.547 1 80.81 83 LYS B N 1
ATOM 1714 C CA . LYS B 1 83 ? 4.125 5.824 -20.609 1 80.81 83 LYS B CA 1
ATOM 1715 C C . LYS B 1 83 ? 3.619 6.914 -21.562 1 80.81 83 LYS B C 1
ATOM 1717 O O . LYS B 1 83 ? 2.793 7.742 -21.172 1 80.81 83 LYS B O 1
ATOM 1722 N N . ASP B 1 84 ? 3.971 6.887 -22.875 1 84.19 84 ASP B N 1
ATOM 1723 C CA . ASP B 1 84 ? 3.564 7.883 -23.859 1 84.19 84 ASP B CA 1
ATOM 1724 C C . ASP B 1 84 ? 3.768 9.297 -23.328 1 84.19 84 ASP B C 1
ATOM 1726 O O . ASP B 1 84 ? 2.859 10.125 -23.391 1 84.19 84 ASP B O 1
ATOM 1730 N N . GLU B 1 85 ? 4.828 9.461 -22.547 1 84.06 85 GLU B N 1
ATOM 1731 C CA . GLU B 1 85 ? 5.285 10.75 -22.047 1 84.06 85 GLU B CA 1
ATOM 1732 C C . GLU B 1 85 ? 4.555 11.125 -20.75 1 84.06 85 GLU B C 1
ATOM 1734 O O . GLU B 1 85 ? 4.523 12.297 -20.375 1 84.06 85 GLU B O 1
ATOM 1739 N N . VAL B 1 86 ? 3.818 10.227 -20.359 1 84.06 86 VAL B N 1
ATOM 1740 C CA . VAL B 1 86 ? 3.133 10.484 -19.094 1 84.06 86 VAL B CA 1
ATOM 1741 C C . VAL B 1 86 ? 3.725 9.609 -18 1 84.06 86 VAL B C 1
ATOM 1743 O O . VAL B 1 86 ? 3.906 8.406 -18.188 1 84.06 86 VAL B O 1
ATOM 1746 N N . ARG B 1 87 ? 4.016 10.195 -16.922 1 87.06 87 ARG B N 1
ATOM 1747 C CA . ARG B 1 87 ? 4.551 9.445 -15.781 1 87.06 87 ARG B CA 1
ATOM 1748 C C . ARG B 1 87 ? 3.455 8.641 -15.094 1 87.06 87 ARG B C 1
ATOM 1750 O O . ARG B 1 87 ? 2.395 9.172 -14.766 1 87.06 87 ARG B O 1
ATOM 1757 N N . VAL B 1 88 ? 3.699 7.352 -14.953 1 86.5 88 VAL B N 1
ATOM 1758 C CA . VAL B 1 88 ? 2.744 6.477 -14.273 1 86.5 88 VAL B CA 1
ATOM 1759 C C . VAL B 1 88 ? 3.344 5.965 -12.969 1 86.5 88 VAL B C 1
ATOM 1761 O O . VAL B 1 88 ? 4.453 5.426 -12.953 1 86.5 88 VAL B O 1
ATOM 1764 N N . TYR B 1 89 ? 2.59 6.262 -11.898 1 89.06 89 TYR B N 1
ATOM 1765 C CA . TYR B 1 89 ? 3.012 5.777 -10.586 1 89.06 89 TYR B CA 1
ATOM 1766 C C . TYR B 1 89 ? 2.434 4.398 -10.305 1 89.06 89 TYR B C 1
ATOM 1768 O O . TYR B 1 89 ? 1.267 4.133 -10.609 1 89.06 89 TYR B O 1
ATOM 1776 N N . LYS B 1 90 ? 3.324 3.605 -9.828 1 92.56 90 LYS B N 1
ATOM 1777 C CA . LYS B 1 90 ? 2.918 2.24 -9.5 1 92.56 90 LYS B CA 1
ATOM 1778 C C . LYS B 1 90 ? 3.258 1.896 -8.055 1 92.56 90 LYS B C 1
ATOM 1780 O O . LYS B 1 90 ? 4.332 2.246 -7.562 1 92.56 90 LYS B O 1
ATOM 1785 N N . THR B 1 91 ? 2.359 1.251 -7.383 1 96.81 91 THR B N 1
ATOM 1786 C CA . THR B 1 91 ? 2.574 0.754 -6.027 1 96.81 91 THR B CA 1
ATOM 1787 C C . THR B 1 91 ? 2.559 -0.771 -6.004 1 96.81 91 THR B C 1
ATOM 1789 O O . THR B 1 91 ? 1.723 -1.399 -6.656 1 96.81 91 THR B O 1
ATOM 1792 N N . GLU B 1 92 ? 3.465 -1.342 -5.234 1 97.31 92 GLU B N 1
ATOM 1793 C CA . GLU B 1 92 ? 3.545 -2.793 -5.102 1 97.31 92 GLU B CA 1
ATOM 1794 C C . GLU B 1 92 ? 3.867 -3.197 -3.666 1 97.31 92 GLU B C 1
ATOM 1796 O O . GLU B 1 92 ? 4.512 -2.443 -2.932 1 97.31 92 GLU B O 1
ATOM 1801 N N . ILE B 1 93 ? 3.363 -4.406 -3.352 1 98.69 93 ILE B N 1
ATOM 1802 C CA . ILE B 1 93 ? 3.768 -5.023 -2.094 1 98.69 93 ILE B CA 1
ATOM 1803 C C . ILE B 1 93 ? 4.941 -5.969 -2.336 1 98.69 93 ILE B C 1
ATOM 1805 O O . ILE B 1 93 ? 4.84 -6.906 -3.129 1 98.69 93 ILE B O 1
ATOM 1809 N N . ILE B 1 94 ? 6.059 -5.641 -1.687 1 97.69 94 ILE B N 1
ATOM 1810 C CA . ILE B 1 94 ? 7.191 -6.562 -1.711 1 97.69 94 ILE B CA 1
ATOM 1811 C C . ILE B 1 94 ? 7.094 -7.527 -0.532 1 97.69 94 ILE B C 1
ATOM 1813 O O . ILE B 1 94 ? 7.215 -7.121 0.625 1 97.69 94 ILE B O 1
ATOM 1817 N N . ALA B 1 95 ? 6.969 -8.805 -0.867 1 98.69 95 ALA B N 1
ATOM 1818 C CA . ALA B 1 95 ? 6.695 -9.789 0.177 1 98.69 95 ALA B CA 1
ATOM 1819 C C . ALA B 1 95 ? 7.984 -10.25 0.844 1 98.69 95 ALA B C 1
ATOM 1821 O O . ALA B 1 95 ? 8.945 -10.633 0.163 1 98.69 95 ALA B O 1
ATOM 1822 N N . ASP B 1 96 ? 7.957 -10.273 2.197 1 97.69 96 ASP B N 1
ATOM 1823 C CA . ASP B 1 96 ? 8.969 -10.945 3.004 1 97.69 96 ASP B CA 1
ATOM 1824 C C . ASP B 1 96 ? 8.555 -12.375 3.33 1 97.69 96 ASP B C 1
ATOM 1826 O O . ASP B 1 96 ? 9.398 -13.273 3.402 1 97.69 96 ASP B O 1
ATOM 1830 N N . GLU B 1 97 ? 7.258 -12.492 3.543 1 98.5 97 GLU B N 1
ATOM 1831 C CA . GLU B 1 97 ? 6.672 -13.789 3.875 1 98.5 97 GLU B CA 1
ATOM 1832 C C . GLU B 1 97 ? 5.375 -14.023 3.105 1 98.5 97 GLU B C 1
ATOM 1834 O O . GLU B 1 97 ? 4.566 -13.102 2.953 1 98.5 97 GLU B O 1
ATOM 1839 N N . VAL B 1 98 ? 5.219 -15.289 2.736 1 98.5 98 VAL B N 1
ATOM 1840 C CA . VAL B 1 98 ? 4.008 -15.719 2.047 1 98.5 98 VAL B CA 1
ATOM 1841 C C . VAL B 1 98 ? 3.488 -17.016 2.674 1 98.5 98 VAL B C 1
ATOM 1843 O O . VAL B 1 98 ? 4.223 -18 2.771 1 98.5 98 VAL B O 1
ATOM 1846 N N . ASP B 1 99 ? 2.277 -16.969 3.078 1 98.06 99 ASP B N 1
ATOM 1847 C CA . ASP B 1 99 ? 1.642 -18.172 3.613 1 98.06 99 ASP B CA 1
ATOM 1848 C C . ASP B 1 99 ? 0.448 -18.594 2.758 1 98.06 99 ASP B C 1
ATOM 1850 O O . ASP B 1 99 ? -0.469 -17.797 2.535 1 98.06 99 ASP B O 1
ATOM 1854 N N . PHE B 1 100 ? 0.436 -19.75 2.297 1 97.69 100 PHE B N 1
ATOM 1855 C CA . PHE B 1 100 ? -0.655 -20.297 1.501 1 97.69 100 PHE B CA 1
ATOM 1856 C C . PHE B 1 100 ? -1.788 -20.781 2.396 1 97.69 100 PHE B C 1
ATOM 1858 O O . PHE B 1 100 ? -1.606 -21.703 3.191 1 97.69 100 PHE B O 1
ATOM 1865 N N . LEU B 1 101 ? -2.965 -20.219 2.293 1 96.81 101 LEU B N 1
ATOM 1866 C CA . LEU B 1 101 ? -4.02 -20.469 3.268 1 96.81 101 LEU B CA 1
ATOM 1867 C C . LEU B 1 101 ? -5.004 -21.516 2.748 1 96.81 101 LEU B C 1
ATOM 1869 O O . LEU B 1 101 ? -5.844 -22 3.5 1 96.81 101 LEU B O 1
ATOM 1873 N N . ASP B 1 102 ? -5.031 -21.734 1.441 1 86.12 102 ASP B N 1
ATOM 1874 C CA . ASP B 1 102 ? -5.977 -22.719 0.936 1 86.12 102 ASP B CA 1
ATOM 1875 C C . ASP B 1 102 ? -5.648 -24.125 1.466 1 86.12 102 ASP B C 1
ATOM 1877 O O . ASP B 1 102 ? -4.484 -24.438 1.697 1 86.12 102 ASP B O 1
ATOM 1881 N N . ASN B 1 103 ? -6.656 -24.703 2.148 1 64.38 103 ASN B N 1
ATOM 1882 C CA . ASN B 1 103 ? -6.535 -26.062 2.664 1 64.38 103 ASN B CA 1
ATOM 1883 C C . ASN B 1 103 ? -6.109 -27.047 1.572 1 64.3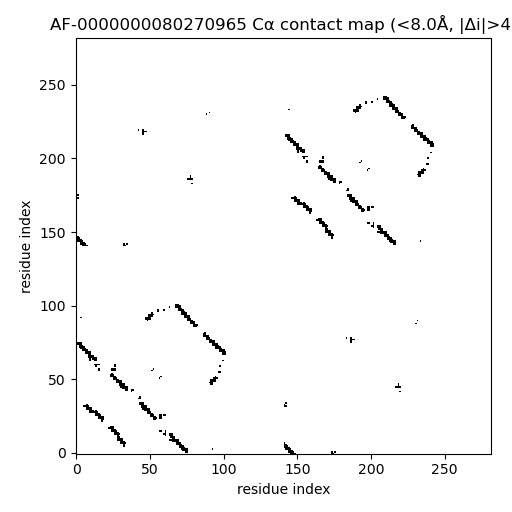8 103 ASN B C 1
ATOM 1885 O O . ASN B 1 103 ? -6.664 -27.031 0.472 1 64.38 103 ASN B O 1
ATOM 1889 N N . LYS B 1 104 ? -4.941 -27.219 1.408 1 55.56 104 LYS B N 1
ATOM 1890 C CA . LYS B 1 104 ? -4.715 -28.438 0.631 1 55.56 104 LYS B CA 1
ATOM 1891 C C . LYS B 1 104 ? -5.77 -29.484 0.941 1 55.56 104 LYS B C 1
ATOM 1893 O O . LYS B 1 104 ? -6.031 -29.797 2.107 1 55.56 104 LYS B O 1
ATOM 1898 N N . ASN B 1 105 ? -6.895 -29.391 0.292 1 49.19 105 ASN B N 1
ATOM 1899 C CA . ASN B 1 105 ? -7.617 -30.641 0.447 1 49.19 105 ASN B CA 1
ATOM 1900 C C . ASN B 1 105 ? -6.664 -31.812 0.689 1 49.19 105 ASN B C 1
ATOM 1902 O O . ASN B 1 105 ? -5.887 -32.188 -0.194 1 49.19 105 ASN B O 1
ATOM 1906 N N . LYS B 1 106 ? -6.109 -31.891 1.797 1 45.56 106 LYS B N 1
ATOM 1907 C CA . LYS B 1 106 ? -5.691 -33.25 2.078 1 45.56 106 LYS B CA 1
ATOM 1908 C C . LYS B 1 106 ? -6.676 -34.25 1.497 1 45.56 106 LYS B C 1
ATOM 1910 O O . LYS B 1 106 ? -7.852 -34.281 1.878 1 45.56 106 LYS B O 1
ATOM 1915 N N . ASP B 1 107 ? -6.637 -34.469 0.224 1 42.69 107 ASP B N 1
ATOM 1916 C CA . ASP B 1 107 ? -7.289 -35.719 -0.144 1 42.69 107 ASP B CA 1
ATOM 1917 C C . ASP B 1 107 ? -7.277 -36.688 1.019 1 42.69 107 ASP B C 1
ATOM 1919 O O . ASP B 1 107 ? -6.219 -37.219 1.381 1 42.69 107 ASP B O 1
ATOM 1923 N N . ASN B 1 108 ? -7.91 -36.312 2.029 1 39.22 108 ASN B N 1
ATOM 1924 C CA . ASN B 1 108 ? -8.336 -37.5 2.76 1 39.22 108 ASN B CA 1
ATOM 1925 C C . ASN B 1 108 ? -8.797 -38.594 1.812 1 39.22 108 ASN B C 1
ATOM 1927 O O . ASN B 1 108 ? -9.875 -38.5 1.223 1 39.22 108 ASN B O 1
ATOM 1931 N N . ASN B 1 109 ? -7.945 -39 0.941 1 36.72 109 ASN B N 1
ATOM 1932 C CA . ASN B 1 109 ? -8.148 -40.375 0.469 1 36.72 109 ASN B CA 1
ATOM 1933 C C . ASN B 1 109 ? -8.703 -41.281 1.57 1 36.72 109 ASN B C 1
ATOM 1935 O O . ASN B 1 109 ? -7.957 -41.75 2.43 1 36.72 109 ASN B O 1
ATOM 1939 N N . SER B 1 110 ? -9.734 -40.812 2.182 1 38.06 110 SER B N 1
ATOM 1940 C CA . SER B 1 110 ? -10.531 -41.906 2.768 1 38.06 110 SER B CA 1
ATOM 1941 C C . SER B 1 110 ? -10.742 -43.031 1.771 1 38.06 110 SER B C 1
ATOM 1943 O O . SER B 1 110 ? -11.516 -42.875 0.821 1 38.06 110 SER B O 1
ATOM 1945 N N . ASN B 1 111 ? -9.648 -43.625 1.229 1 33.38 111 ASN B N 1
ATOM 1946 C CA . ASN B 1 111 ? -9.773 -45.031 0.857 1 33.38 111 ASN B CA 1
ATOM 1947 C C . ASN B 1 111 ? -10.805 -45.75 1.723 1 33.38 111 ASN B C 1
ATOM 1949 O O . ASN B 1 111 ? -10.539 -46.062 2.883 1 33.38 111 ASN B O 1
ATOM 1953 N N . GLY B 1 112 ? -12 -45.156 1.69 1 35.78 112 GLY B N 1
ATOM 1954 C CA . GLY B 1 112 ? -13.102 -46.031 2.055 1 35.78 112 GLY B CA 1
ATOM 1955 C C . GLY B 1 112 ? -12.945 -47.438 1.511 1 35.78 112 GLY B C 1
ATOM 1956 O O . GLY B 1 112 ? -13.125 -47.656 0.313 1 35.78 112 GLY B O 1
ATOM 1957 N N . GLY B 1 113 ? -11.75 -48.062 1.775 1 32.72 113 GLY B N 1
ATOM 1958 C CA . GLY B 1 113 ? -11.711 -49.531 1.69 1 32.72 113 GLY B CA 1
ATOM 1959 C C . GLY B 1 113 ? -13.055 -50.188 1.984 1 32.72 113 GLY B C 1
ATOM 1960 O O . GLY B 1 113 ? -13.633 -49.969 3.055 1 32.72 113 GLY B O 1
ATOM 1961 N N . ASN B 1 114 ? -13.906 -50.125 0.939 1 30.67 114 ASN B N 1
ATOM 1962 C CA . ASN B 1 114 ? -15.055 -51.031 0.884 1 30.67 114 ASN B CA 1
ATOM 1963 C C . ASN B 1 114 ? -14.742 -52.344 1.544 1 30.67 114 ASN B C 1
ATOM 1965 O O . ASN B 1 114 ? -13.984 -53.156 0.997 1 30.67 114 ASN B O 1
ATOM 1969 N N . ASN B 1 115 ? -14.398 -52.281 2.836 1 29.41 115 ASN B N 1
ATOM 1970 C CA . ASN B 1 115 ? -14.461 -53.531 3.57 1 29.41 115 ASN B CA 1
ATOM 1971 C C . ASN B 1 115 ? -15.727 -54.312 3.227 1 29.41 115 ASN B C 1
ATOM 1973 O O . ASN B 1 115 ? -16.828 -53.938 3.613 1 29.41 115 ASN B O 1
ATOM 1977 N N . THR B 1 116 ? -15.797 -54.75 1.941 1 28.38 116 THR B N 1
ATOM 1978 C CA . THR B 1 116 ? -16.688 -55.844 1.58 1 28.38 116 THR B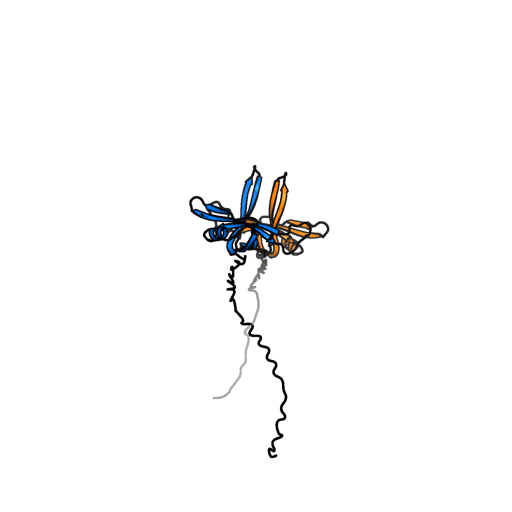 CA 1
ATOM 1979 C C . THR B 1 116 ? -16.766 -56.875 2.701 1 28.38 116 THR B C 1
ATOM 1981 O O . THR B 1 116 ? -15.797 -57.594 2.965 1 28.38 116 THR B O 1
ATOM 1984 N N . GLY B 1 117 ? -17.312 -56.438 3.904 1 30.66 117 GLY B N 1
ATOM 1985 C CA . GLY B 1 117 ? -17.75 -57.375 4.918 1 30.66 117 GLY B CA 1
ATOM 1986 C C . GLY B 1 117 ? -18.469 -58.562 4.34 1 30.66 117 GLY B C 1
ATOM 1987 O O . GLY B 1 117 ? -19.641 -58.5 3.969 1 30.66 117 GLY B O 1
ATOM 1988 N N . THR B 1 118 ? -17.844 -59.188 3.291 1 27.77 118 THR B N 1
ATOM 1989 C CA . THR B 1 118 ? -18.438 -60.469 2.971 1 27.77 118 THR B CA 1
ATOM 1990 C C . THR B 1 118 ? -18.672 -61.281 4.238 1 27.77 118 THR B C 1
ATOM 1992 O O . THR B 1 118 ? -17.719 -61.75 4.879 1 27.77 118 THR B O 1
ATOM 1995 N N . ASN B 1 119 ? -19.578 -60.719 5.145 1 27.98 119 ASN B N 1
ATOM 1996 C CA . ASN B 1 119 ? -20.047 -61.625 6.184 1 27.98 119 ASN B CA 1
ATOM 1997 C C . ASN B 1 119 ? -20.375 -63 5.617 1 27.98 119 ASN B C 1
ATOM 1999 O O . ASN B 1 119 ? -21.359 -63.188 4.906 1 27.98 119 ASN B O 1
ATOM 2003 N N . ALA B 1 120 ? -19.312 -63.656 5.219 1 26.19 120 ALA B N 1
ATOM 2004 C CA . ALA B 1 120 ? -19.438 -65.062 4.859 1 26.19 120 ALA B CA 1
ATOM 2005 C C . ALA B 1 120 ? -20.25 -65.812 5.91 1 26.19 120 ALA B C 1
ATOM 2007 O O . ALA B 1 120 ? -19.859 -65.875 7.078 1 26.19 120 ALA B O 1
ATOM 2008 N N . GLY B 1 121 ? -21.578 -65.75 5.906 1 30.22 121 GLY B N 1
ATOM 2009 C CA . GLY B 1 121 ? -22.469 -66.688 6.562 1 30.22 121 GLY B CA 1
ATOM 2010 C C . GLY B 1 121 ? -22.031 -68.125 6.418 1 30.22 121 GLY B C 1
ATOM 2011 O O . GLY B 1 121 ? -22.844 -69.062 6.508 1 30.22 121 GLY B O 1
ATOM 2012 N N . ASP B 1 122 ? -20.719 -68.375 6.031 1 23.8 122 ASP B N 1
ATOM 2013 C CA . ASP B 1 122 ? -20.578 -69.75 5.605 1 23.8 122 ASP B CA 1
ATOM 2014 C C . ASP B 1 122 ? -20.969 -70.75 6.727 1 23.8 122 ASP B C 1
ATOM 2016 O O . ASP B 1 122 ? -21.766 -71.625 6.512 1 23.8 122 ASP B O 1
ATOM 2020 N N . ASN B 1 123 ? -19.875 -71.188 7.527 1 23.55 123 ASN B N 1
ATOM 2021 C CA . ASN B 1 123 ? -19.266 -72.5 7.438 1 23.55 123 ASN B CA 1
ATOM 2022 C C . ASN B 1 123 ? -19.984 -73.5 8.312 1 23.55 123 ASN B C 1
ATOM 2024 O O . ASN B 1 123 ? -20.641 -74.438 7.805 1 23.55 123 ASN B O 1
ATOM 2028 N N . ASP B 1 124 ? -19.172 -74.125 9.289 1 25.14 124 ASP B N 1
ATOM 2029 C CA . ASP B 1 124 ? -18.781 -75.5 9.594 1 25.14 124 ASP B CA 1
ATOM 2030 C C . ASP B 1 124 ? -19.812 -76.188 10.461 1 25.14 124 ASP B C 1
ATOM 2032 O O . ASP B 1 124 ? -20.641 -75.562 11.109 1 25.14 124 ASP B O 1
ATOM 2036 N N . PHE B 1 125 ? -19.484 -77.688 10.805 1 26.67 125 PHE B N 1
ATOM 2037 C CA . PHE B 1 125 ? -19.734 -79.125 10.914 1 26.67 125 PHE B CA 1
ATOM 2038 C C . PHE B 1 125 ? -20.375 -79.438 12.258 1 26.67 125 PHE B C 1
ATOM 2040 O O . PHE B 1 125 ? -20.391 -78.625 13.172 1 26.67 125 PHE B O 1
ATOM 2047 N N . GLY B 1 126 ? -20.062 -80.75 12.688 1 28.28 126 GLY B N 1
ATOM 2048 C CA . GLY B 1 126 ? -20.562 -82.062 13.203 1 28.28 126 GLY B CA 1
ATOM 2049 C C . GLY B 1 126 ? -20.547 -82.125 14.719 1 28.28 126 GLY B C 1
ATOM 2050 O O . GLY B 1 126 ? -20.656 -83.188 15.297 1 28.28 126 GLY B O 1
ATOM 2051 N N . SER B 1 127 ? -20.406 -81 15.422 1 27.94 127 SER B N 1
ATOM 2052 C CA . SER B 1 127 ? -19.984 -81.5 16.75 1 27.94 127 SER B CA 1
ATOM 2053 C C . SER B 1 127 ? -21.078 -82.312 17.422 1 27.94 127 SER B C 1
ATOM 2055 O O . SER B 1 127 ? -22.109 -81.75 17.812 1 27.94 127 SER B O 1
ATOM 2057 N N . VAL B 1 128 ? -21.312 -83.5 16.859 1 28.56 128 VAL B N 1
ATOM 2058 C CA . VAL B 1 128 ? -22.125 -84.562 17.531 1 28.56 128 VAL B CA 1
ATOM 2059 C C . VAL B 1 128 ? -21.734 -84.625 19 1 28.56 128 VAL B C 1
ATOM 2061 O O . VAL B 1 128 ? -20.547 -84.688 19.328 1 28.56 128 VAL B O 1
ATOM 2064 N N . SER B 1 129 ? -22.594 -84.188 19.812 1 28.66 129 SER B N 1
ATOM 2065 C CA . SER B 1 129 ? -22.75 -84.188 21.266 1 28.66 129 SER B CA 1
ATOM 2066 C C . SER B 1 129 ? -22.641 -85.625 21.828 1 28.66 129 SER B C 1
ATOM 2068 O O . SER B 1 129 ? -23.656 -86.188 22.203 1 28.66 129 SER B O 1
ATOM 2070 N N . ASP B 1 130 ? -21.75 -86.562 21.234 1 29.25 130 ASP B N 1
ATOM 2071 C CA . ASP B 1 130 ? -21.922 -87.938 21.797 1 29.25 130 ASP B CA 1
ATOM 2072 C C . ASP B 1 130 ? -21.531 -87.938 23.266 1 29.25 130 ASP B C 1
ATOM 2074 O O . ASP B 1 130 ? -21.609 -89 23.922 1 29.25 130 ASP B O 1
ATOM 2078 N N . VAL B 1 131 ? -21.094 -86.812 23.906 1 27.92 131 VAL B N 1
ATOM 2079 C CA . VAL B 1 131 ? -20.25 -87.312 24.984 1 27.92 131 VAL B CA 1
ATOM 2080 C C . VAL B 1 131 ? -21.078 -88.125 25.969 1 27.92 131 VAL B C 1
ATOM 2082 O O . VAL B 1 131 ? -22.125 -87.688 26.438 1 27.92 131 VAL B O 1
ATOM 2085 N N . THR B 1 132 ? -20.828 -89.375 25.938 1 28.59 132 THR B N 1
ATOM 2086 C CA . THR B 1 132 ? -21.25 -90.562 26.703 1 28.59 132 THR B CA 1
ATOM 2087 C C . THR B 1 132 ? -21 -90.375 28.188 1 28.59 132 THR B C 1
ATOM 2089 O O . THR B 1 132 ? -21.422 -91.188 29.016 1 28.59 132 THR B O 1
ATOM 2092 N N . PRO B 1 133 ? -20.547 -89.125 28.625 1 28.2 133 PRO B N 1
ATOM 2093 C CA . PRO B 1 133 ? -19.703 -89.5 29.75 1 28.2 133 PRO B CA 1
ATOM 2094 C C . PRO B 1 133 ? -20.422 -90.5 30.703 1 28.2 133 PRO B C 1
ATOM 2096 O O . PRO B 1 133 ? -21.656 -90.5 30.766 1 28.2 133 PRO B O 1
ATOM 2099 N N . LEU B 1 134 ? -19.594 -91.25 31.3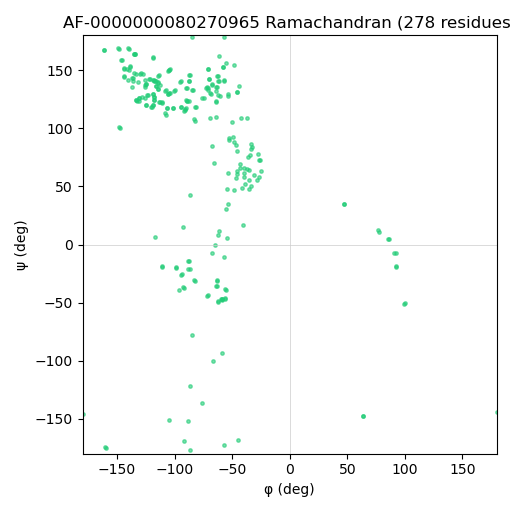75 1 26.84 134 LEU B N 1
ATOM 2100 C CA . LEU B 1 134 ? -19.469 -92.438 32.219 1 26.84 134 LEU B CA 1
ATOM 2101 C C . LEU B 1 134 ? -20.375 -92.312 33.438 1 26.84 134 LEU B C 1
ATOM 2103 O O . LEU B 1 134 ? -20.812 -91.25 33.781 1 26.84 134 LEU B O 1
ATOM 2107 N N . ASP B 1 135 ? -20.375 -93.375 34.281 1 27.25 135 ASP B N 1
ATOM 2108 C CA . ASP B 1 135 ? -20.969 -94.375 35.094 1 27.25 135 ASP B CA 1
ATOM 2109 C C . ASP B 1 135 ? -21.031 -93.938 36.562 1 27.25 135 ASP B C 1
ATOM 2111 O O . ASP B 1 135 ? -21.922 -94.375 37.312 1 27.25 135 ASP B O 1
ATOM 2115 N N . ASP B 1 136 ? -19.922 -93.25 37 1 27.58 136 ASP B N 1
ATOM 2116 C CA . ASP B 1 136 ? -19.5 -93.812 38.281 1 27.58 136 ASP B CA 1
ATOM 2117 C C . ASP B 1 136 ? -20.625 -93.75 39.312 1 27.58 136 ASP B C 1
ATOM 2119 O O . ASP B 1 136 ? -21.562 -93 39.156 1 27.58 136 ASP B O 1
ATOM 2123 N N . SER B 1 137 ? -20.25 -94.125 40.656 1 29.67 137 SER B N 1
ATOM 2124 C CA . SER B 1 137 ? -20.266 -94.938 41.844 1 29.67 137 SER B CA 1
ATOM 2125 C C . SER B 1 137 ? -21.078 -94.25 42.969 1 29.67 137 SER B C 1
ATOM 2127 O O . SER B 1 137 ? -21.422 -93.062 42.875 1 29.67 137 SER B O 1
ATOM 2129 N N . ASP B 1 138 ? -20.672 -94.562 44.281 1 31.92 138 ASP B N 1
ATOM 2130 C CA . ASP B 1 138 ? -21.109 -95 45.594 1 31.92 138 ASP B CA 1
ATOM 2131 C C . ASP B 1 138 ? -21.594 -93.812 46.438 1 31.92 138 ASP B C 1
ATOM 2133 O O . ASP B 1 138 ? -22.672 -93.875 47.031 1 31.92 138 ASP B O 1
ATOM 2137 N N . ILE B 1 139 ? -20.562 -93.062 46.969 1 32.12 139 ILE B N 1
ATOM 2138 C CA . ILE B 1 139 ? -20.469 -93.125 48.438 1 32.12 139 ILE B CA 1
ATOM 2139 C C . ILE B 1 139 ? -21.562 -92.25 49.062 1 32.12 139 ILE B C 1
ATOM 2141 O O . ILE B 1 139 ? -22.141 -91.375 48.375 1 32.12 139 ILE B O 1
ATOM 2145 N N . PRO B 1 140 ? -21.172 -91.5 50.062 1 33.25 140 PRO B N 1
ATOM 2146 C CA . PRO B 1 140 ? -21.547 -91.375 51.469 1 33.25 140 PRO B CA 1
ATOM 2147 C C . PRO B 1 140 ? -22.656 -90.312 51.688 1 33.25 140 PRO B C 1
ATOM 2149 O O . PRO B 1 140 ? -22.906 -89.5 50.781 1 33.25 140 PRO B O 1
ATOM 2152 N N . PHE B 1 141 ? -22.984 -89.875 53.062 1 27.84 141 PHE B N 1
ATOM 2153 C CA . PHE B 1 141 ? -24.062 -89.188 53.719 1 27.84 141 PHE B CA 1
ATOM 2154 C C . PHE B 1 141 ? -24.234 -87.75 53.094 1 27.84 141 PHE B C 1
ATOM 2156 O O . PHE B 1 141 ? -23.25 -87.188 52.688 1 27.84 141 PHE B O 1
#

Sequence (282 aa):
MNKVALVGRLTKDPELRFAQGTGTAVCKFTIAVNRRFKKEGQPDADFLPVTVFNKQAEATANYMRKGSQVAIAGTIQTSNYMKDEVRVYKTEIIADEVDFLDNKNKDNNSNGGNNTGTNAGDNDFGSVSDVTPLDDSDIPFMNKVALVGRLTKDPELRFAQGTGTAVCKFTIAVNRRFKKEGQPDADFLPVTVFNKQAEATANYMRKGSQVAIAGTIQTSNYMKDEVRVYKTEIIADEVDFLDNKNKDNNSNGGNNTGTNAGDNDFGSVSDVTPLDDSDIPF

Foldseek 3Di:
DFKDKFKFFWQFQKDWDADPPPRKIKIKTWGWGADPDDDPPDDRTDIAMEMEIHPVRVVCNVPGGGGWIKMFMAGKDKDWDADPNDIDIDIHGYGPDMDGDPPPPPPPPPPVVPPPPPPDPPVPPPPDDDDDDDDPDDDDD/DFKDKAKFFWQFQWDWDADPPPRKIKIKTKGWGADPDDDPPDDRTDIAMEMEIHPVRVVCNVPGGGGWMKMFMAGKDKDWDADPNDIDIDIHGYGPDMDGDPPPPPPPPPVVVPPVCCVCPDDDDDPPPPCPDDDDDDDDD

Solvent-accessible surface area (backbone atoms only — not comparable to full-atom values): 16570 Å² total; per-residue (Å²): 85,61,39,34,38,40,30,28,25,25,75,41,61,50,43,72,46,61,45,83,94,77,60,44,33,35,20,39,39,37,27,40,26,63,51,90,72,74,46,90,95,47,74,59,48,24,71,44,41,36,40,28,52,41,71,59,10,52,49,46,45,72,71,45,39,54,63,35,35,35,36,37,35,29,31,74,42,51,52,71,46,76,53,98,86,35,80,42,68,43,70,36,34,41,46,78,42,78,43,77,61,55,70,67,73,66,72,69,72,69,73,71,71,78,75,78,74,79,75,76,76,76,65,83,68,83,68,86,77,90,77,90,79,84,81,84,73,75,81,74,138,87,63,40,32,37,37,30,29,25,26,76,42,62,48,45,71,47,61,43,83,93,78,60,45,34,36,21,41,39,37,28,40,26,63,50,90,73,76,47,91,95,48,74,59,48,24,71,44,39,35,41,30,54,41,72,59,10,52,50,46,45,73,72,44,38,52,63,35,37,36,36,38,34,30,30,74,43,51,52,70,46,77,52,99,88,36,79,42,68,44,68,38,34,43,46,77,42,78,44,76,62,56,70,68,72,64,72,69,70,67,72,69,68,75,70,73,72,71,74,71,81,66,86,90,87,72,84,71,80,63,82,68,76,88,77,85,90,80,82,81,135

Secondary structure (DSSP, 8-state):
-EEEEEEEEESS--EEEE-TTT--EEEEEEEEEE-SS--TTS-SEEEEEEEEEHHHHHHHHHH--TT-EEEEEEEEEEEEEEETTEEEEEEEEEEEEEEE-S---------------------------------------/-EEEEEEEEESS--EEEE-TTT--EEEEEEEEEE-SS--TTS-SEEEEEEEEEHHHHHHHHHH--TT-EEEEEEEEEEEEEEETTEEEEEEEEEEEEEEE-S---------------------------------------

Radius of gyration: 40.74 Å; Cα contacts (8 Å, |Δi|>4): 513; chains: 2; bounding box: 81×136×105 Å